Protein AF-A0A671WH26-F1 (afdb_monomer_lite)

pLDDT: mean 77.44, std 24.92, range [30.48, 98.81]

Foldseek 3Di:
DDDDDDDDDDDPDDDDDDDDDDDDDDDDDDDDDDDDDDDDDDDDDDDDDDDDDDDDDDPDDDDDDDDDDPPPVVVVVVVVVVVVVVVVVVVVVVVVVVVVVVVVVVVVVVVVVVVVVVVVVVVVVVVVVVVVVVVVVVVVVVVVVVVVVVVVVVVVVVVVVVVVVVVVVVVVVVVVLVCLLPDPDDLVRLVVQLVVDPDPVSVCSSVVSNVVVVVVVVVVVVVVVVVVVVVVVVVVVVVVVVVVVVVVVVVVCCVVPPPDDDDDDDDDDDDDD

InterPro domains:
  IPR026175 Mirror-image polydactyly gene 1 protein [PTHR22089] (53-244)
  IPR060564 Mirror-image polydactyly gene 1 protein, N-terminal domain [PF27918] (77-176)
  IPR060565 Mirror-image polydactyly gene 1 protein, C-terminal domain [PF27921] (181-246)

Organism: Sparus aurata (NCBI:txid8175)

Sequence (273 aa):
MASRPPGGAGEMEMALSPSRGPSPWAESCGDVSDGGRGSRGSPTATSHLVASDDSSHQVVTFGPITAAPRRHNLDRDKNISFLLKELDCLRDINKKLQDQLVQKEKALQRREVEEELREEQREARGLERPAAVLEEVLAAQKDRDQALMSRLLLANEERDEAVLLARQLHQASELEDFHLKDSHMDVDELLQCVCDADSVQEVERFGSVLVERLQLARQRRNDITAQEMKAVMEERDFSVAKVSLLSVCLSVYLSVCLPVCPYNQTGDALVVL

Structure (mmCIF, N/CA/C/O backbone):
data_AF-A0A671WH26-F1
#
_entry.id   AF-A0A671WH26-F1
#
loop_
_atom_site.group_PDB
_atom_site.id
_atom_site.type_symbol
_atom_site.label_atom_id
_atom_site.label_alt_id
_atom_site.label_comp_id
_atom_site.label_asym_id
_atom_site.label_entity_id
_atom_site.label_seq_id
_atom_site.pdbx_PDB_ins_code
_atom_site.Cartn_x
_atom_site.Cartn_y
_atom_site.Cartn_z
_atom_site.occupancy
_atom_site.B_iso_or_equiv
_atom_site.auth_seq_id
_atom_site.auth_comp_id
_atom_site.auth_asym_id
_atom_site.auth_atom_id
_atom_site.pdbx_PDB_model_num
ATOM 1 N N . MET A 1 1 ? 10.265 -18.093 48.143 1.00 40.91 1 MET A N 1
ATOM 2 C CA . MET A 1 1 ? 10.368 -19.323 47.334 1.00 40.91 1 MET A CA 1
ATOM 3 C C . MET A 1 1 ? 10.043 -18.953 45.903 1.00 40.91 1 MET A C 1
ATOM 5 O O . MET A 1 1 ? 8.948 -18.476 45.650 1.00 40.91 1 MET A O 1
ATOM 9 N N . ALA A 1 2 ? 11.044 -19.033 45.032 1.00 42.41 2 ALA A N 1
ATOM 10 C CA . ALA A 1 2 ? 10.950 -18.678 43.625 1.00 42.41 2 ALA A CA 1
ATOM 11 C C . ALA A 1 2 ? 10.641 -19.938 42.814 1.00 42.41 2 ALA A C 1
ATOM 13 O O . ALA A 1 2 ? 11.322 -20.947 42.989 1.00 42.41 2 ALA A O 1
ATOM 14 N N . SER A 1 3 ? 9.659 -19.856 41.921 1.00 46.69 3 SER A N 1
ATOM 15 C CA . SER A 1 3 ? 9.329 -20.938 40.996 1.00 46.69 3 SER A CA 1
ATOM 16 C C . SER A 1 3 ? 9.198 -20.360 39.593 1.00 46.69 3 SER A C 1
ATOM 18 O O . SER A 1 3 ? 8.235 -19.674 39.271 1.00 46.69 3 SER A O 1
ATOM 20 N N . ARG A 1 4 ? 10.213 -20.637 38.777 1.00 50.59 4 ARG A N 1
ATOM 21 C CA . ARG A 1 4 ? 10.251 -20.457 37.324 1.00 50.59 4 ARG A CA 1
ATOM 22 C C . ARG A 1 4 ? 10.093 -21.843 36.691 1.00 50.59 4 ARG A C 1
ATOM 24 O O . ARG A 1 4 ? 10.694 -22.784 37.208 1.00 50.59 4 ARG A O 1
ATOM 31 N N . PRO A 1 5 ? 9.368 -21.971 35.572 1.00 58.66 5 PRO A N 1
ATOM 32 C CA . PRO A 1 5 ? 9.699 -23.008 34.594 1.00 58.66 5 PRO A CA 1
ATOM 33 C C . PRO A 1 5 ? 9.692 -22.407 33.158 1.00 58.66 5 PRO A C 1
ATOM 35 O O . PRO A 1 5 ? 9.663 -21.181 33.025 1.00 58.66 5 PRO A O 1
ATOM 38 N N . PRO A 1 6 ? 9.947 -23.184 32.089 1.00 54.47 6 PRO A N 1
ATOM 39 C CA . PRO A 1 6 ? 11.207 -23.104 31.361 1.00 54.47 6 PRO A CA 1
ATOM 40 C C . PRO A 1 6 ? 11.035 -22.521 29.953 1.00 54.47 6 PRO A C 1
ATOM 42 O O . PRO A 1 6 ? 9.934 -22.417 29.419 1.00 54.47 6 PRO A O 1
ATOM 45 N N . GLY A 1 7 ? 12.165 -22.156 29.348 1.00 41.94 7 GLY A N 1
ATOM 46 C CA . GLY A 1 7 ? 12.227 -21.786 27.941 1.00 41.94 7 GLY A CA 1
ATOM 47 C C . GLY A 1 7 ? 11.885 -22.961 27.026 1.00 41.94 7 GLY A C 1
ATOM 48 O O . GLY A 1 7 ? 12.342 -24.081 27.243 1.00 41.94 7 GLY A O 1
ATOM 49 N N . GLY A 1 8 ? 11.115 -22.659 25.986 1.00 36.41 8 GLY A N 1
ATOM 50 C CA . GLY A 1 8 ? 10.982 -23.466 24.783 1.00 36.41 8 GLY A CA 1
ATOM 51 C C . GLY A 1 8 ? 11.303 -22.569 23.597 1.00 36.41 8 GLY A C 1
ATOM 52 O O . 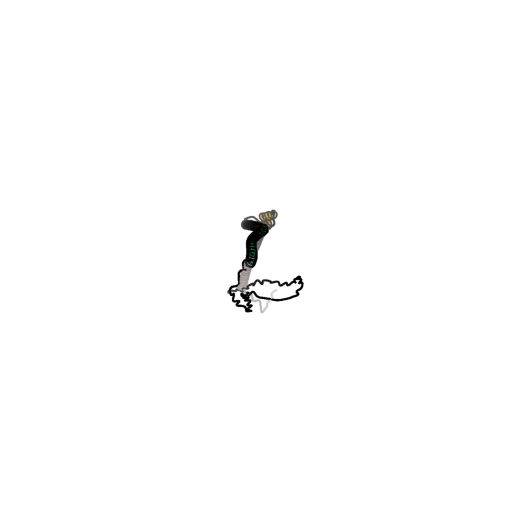GLY A 1 8 ? 10.556 -21.639 23.304 1.00 36.41 8 GLY A O 1
ATOM 53 N N . ALA A 1 9 ? 12.452 -22.809 22.969 1.00 43.59 9 ALA A N 1
ATOM 54 C CA . ALA A 1 9 ? 12.781 -22.250 21.670 1.00 43.59 9 ALA A CA 1
ATOM 55 C C . ALA A 1 9 ? 11.883 -22.936 20.634 1.00 43.59 9 ALA A C 1
ATOM 57 O O . ALA A 1 9 ? 12.013 -24.134 20.397 1.00 43.59 9 ALA A O 1
ATOM 58 N N . GLY A 1 10 ? 10.931 -22.191 20.075 1.00 39.78 10 GLY A N 1
ATOM 59 C CA . GLY A 1 10 ? 10.178 -22.621 18.904 1.00 39.78 10 GLY A CA 1
ATOM 60 C C . GLY A 1 10 ? 11.024 -22.377 17.663 1.00 39.78 10 GLY A C 1
ATOM 61 O O . GLY A 1 10 ? 11.059 -21.261 17.151 1.00 39.78 10 GLY A O 1
ATOM 62 N N . GLU A 1 11 ? 11.733 -23.409 17.217 1.00 38.22 11 GLU A N 1
ATOM 63 C CA . GLU A 1 11 ? 12.290 -23.482 15.871 1.00 38.22 11 GLU A CA 1
ATOM 64 C C . GLU A 1 11 ? 11.123 -23.462 14.872 1.00 38.22 11 GLU A C 1
ATOM 66 O O . GLU A 1 11 ? 10.233 -24.311 14.909 1.00 38.22 11 GLU A O 1
ATOM 71 N N . MET A 1 12 ? 11.088 -22.448 14.006 1.00 43.50 12 MET A N 1
ATOM 72 C CA . MET A 1 12 ? 10.125 -22.366 12.913 1.00 43.50 12 MET A CA 1
ATOM 73 C C . MET A 1 12 ? 10.621 -23.271 11.784 1.00 43.50 12 MET A C 1
ATOM 75 O O . MET A 1 12 ? 11.480 -22.892 10.989 1.00 43.50 12 MET A O 1
ATOM 79 N N . GLU A 1 13 ? 10.112 -24.499 11.774 1.00 37.88 13 GLU A N 1
ATOM 80 C CA . GLU A 1 13 ? 10.370 -25.512 10.756 1.00 37.88 13 GLU A CA 1
ATOM 81 C C . GLU A 1 13 ? 9.820 -25.027 9.401 1.00 37.88 13 GLU A C 1
ATOM 83 O O . GLU A 1 13 ? 8.613 -24.910 9.179 1.00 37.88 13 GLU A O 1
ATOM 88 N N . MET A 1 14 ? 10.729 -24.674 8.492 1.00 42.97 14 MET A N 1
ATOM 89 C CA . MET A 1 14 ? 10.419 -24.321 7.111 1.00 42.97 14 MET A CA 1
ATOM 90 C C . MET A 1 14 ? 10.010 -25.595 6.367 1.00 42.97 14 MET A C 1
ATOM 92 O O . MET A 1 14 ? 10.856 -26.406 5.993 1.00 42.97 14 MET A O 1
ATOM 96 N N . ALA A 1 15 ? 8.708 -25.770 6.147 1.00 35.31 15 ALA A N 1
ATOM 97 C CA . ALA A 1 15 ? 8.171 -26.854 5.336 1.00 35.31 15 ALA A CA 1
ATOM 98 C C . ALA A 1 15 ? 8.613 -26.699 3.867 1.00 35.31 15 ALA A C 1
ATOM 100 O O . ALA A 1 15 ? 7.965 -26.037 3.055 1.00 35.31 15 ALA A O 1
ATOM 101 N N . LEU A 1 16 ? 9.735 -27.329 3.518 1.00 43.16 16 LEU A N 1
ATOM 102 C CA . LEU A 1 16 ? 10.119 -27.615 2.142 1.00 43.16 16 LEU A CA 1
ATOM 103 C C . LEU A 1 16 ? 9.201 -28.722 1.617 1.00 43.16 16 LEU A C 1
ATOM 105 O O . LEU A 1 16 ? 9.339 -29.884 1.988 1.00 43.16 16 LEU A O 1
ATOM 109 N N . SER A 1 17 ? 8.258 -28.367 0.747 1.00 50.34 17 SER A N 1
ATOM 110 C CA . SER A 1 17 ? 7.510 -29.363 -0.023 1.00 50.34 17 SER A CA 1
ATOM 111 C C . SER A 1 17 ? 8.361 -29.857 -1.199 1.00 50.34 17 SER A C 1
ATOM 113 O O . SER A 1 17 ? 8.757 -29.042 -2.036 1.00 50.34 17 SER A O 1
ATOM 115 N N . PRO A 1 18 ? 8.611 -31.172 -1.330 1.00 50.38 18 PRO A N 1
ATOM 116 C CA . PRO A 1 18 ? 9.135 -31.763 -2.546 1.00 50.38 18 PRO A CA 1
ATOM 117 C C . PRO A 1 18 ? 7.950 -32.187 -3.418 1.00 50.38 18 PRO A C 1
ATOM 119 O O . PRO A 1 18 ? 7.172 -33.060 -3.040 1.00 50.38 18 PRO A O 1
ATOM 122 N N . SER A 1 19 ? 7.808 -31.619 -4.615 1.00 41.81 19 SER A N 1
ATOM 123 C CA . SER A 1 19 ? 6.988 -32.271 -5.637 1.00 41.81 19 SER A CA 1
ATOM 124 C C . SER A 1 19 ? 7.700 -32.246 -6.980 1.00 41.81 19 SER A C 1
ATOM 126 O O . SER A 1 19 ? 7.967 -31.214 -7.589 1.00 41.81 19 SER A O 1
ATOM 128 N N . ARG A 1 20 ? 8.095 -33.455 -7.359 1.00 42.81 20 ARG A N 1
ATOM 129 C CA . ARG A 1 20 ? 8.728 -33.854 -8.601 1.00 42.81 20 ARG A CA 1
ATOM 130 C C . ARG A 1 20 ? 7.590 -34.283 -9.525 1.00 42.81 20 ARG A C 1
ATOM 132 O O . ARG A 1 20 ? 6.859 -35.208 -9.183 1.00 42.81 20 ARG A O 1
ATOM 139 N N . GLY A 1 21 ? 7.448 -33.625 -10.670 1.00 38.56 21 GLY A N 1
ATOM 140 C CA . GLY A 1 21 ? 6.516 -33.988 -11.739 1.00 38.56 21 GLY A CA 1
ATOM 141 C C . GLY A 1 21 ? 7.146 -33.687 -13.105 1.00 38.56 21 GLY A C 1
ATOM 142 O O . GLY A 1 21 ? 7.954 -32.765 -13.185 1.00 38.56 21 GLY A O 1
ATOM 143 N N . PRO A 1 22 ? 6.885 -34.502 -14.140 1.00 43.84 22 PRO A N 1
ATOM 144 C CA . PRO A 1 22 ? 7.849 -34.792 -15.201 1.00 43.84 22 PRO A CA 1
ATOM 145 C C . PRO A 1 22 ? 7.826 -33.789 -16.360 1.00 43.84 22 PRO A C 1
ATOM 147 O O . PRO A 1 22 ? 6.764 -33.372 -16.815 1.00 43.84 22 PRO A O 1
ATOM 150 N N . SER A 1 23 ? 9.009 -33.488 -16.902 1.00 49.09 23 SER A N 1
ATOM 151 C CA . SER A 1 23 ? 9.164 -32.923 -18.246 1.00 49.09 23 SER A CA 1
ATOM 152 C C . SER A 1 23 ? 8.888 -33.985 -19.315 1.00 49.09 23 SER A C 1
ATOM 154 O O . SER A 1 23 ? 9.389 -35.106 -19.218 1.00 49.09 23 SER A O 1
ATOM 156 N N . PRO A 1 24 ? 8.147 -33.612 -20.362 1.00 48.94 24 PRO A N 1
ATOM 157 C CA . PRO A 1 24 ? 8.532 -33.922 -21.740 1.00 48.94 24 PRO A CA 1
ATOM 158 C C . PRO A 1 24 ? 8.445 -32.602 -22.540 1.00 48.94 24 PRO A C 1
ATOM 160 O O . PRO A 1 24 ? 7.584 -31.773 -22.277 1.00 48.94 24 PRO A O 1
ATOM 163 N N . TRP A 1 25 ? 9.353 -32.220 -23.426 1.00 36.00 25 TRP A N 1
ATOM 164 C CA . TRP A 1 25 ? 9.712 -32.878 -24.670 1.00 36.00 25 TRP A CA 1
ATOM 165 C C . TRP A 1 25 ? 11.056 -32.310 -25.141 1.00 36.00 25 TRP A C 1
ATOM 167 O O . TRP A 1 25 ? 11.221 -31.097 -25.250 1.00 36.00 25 TRP A O 1
ATOM 177 N N . ALA A 1 26 ? 11.993 -33.204 -25.438 1.00 38.91 26 ALA A N 1
ATOM 178 C CA . ALA A 1 26 ? 13.126 -32.947 -26.312 1.00 38.91 26 ALA A CA 1
ATOM 179 C C . ALA A 1 26 ? 13.136 -34.072 -27.358 1.00 38.91 26 ALA A C 1
ATOM 181 O O . ALA A 1 26 ? 13.497 -35.205 -27.051 1.00 38.91 26 ALA A O 1
ATOM 182 N N . GLU A 1 27 ? 12.700 -33.760 -28.574 1.00 34.03 27 GLU A N 1
ATOM 183 C CA . GLU A 1 27 ? 13.073 -34.472 -29.803 1.00 34.03 27 GLU A CA 1
ATOM 184 C C . GLU A 1 27 ? 14.247 -33.648 -30.363 1.00 34.03 27 GLU A C 1
ATOM 186 O O . GLU A 1 27 ? 14.089 -32.455 -30.597 1.00 34.03 27 GLU A O 1
ATOM 191 N N . SER A 1 28 ? 15.509 -34.075 -30.413 1.00 35.41 28 SER A N 1
ATOM 192 C CA . SER A 1 28 ? 16.133 -35.337 -30.828 1.00 35.41 28 SER A CA 1
ATOM 193 C C . SER A 1 28 ? 15.770 -35.762 -32.247 1.00 35.41 28 SER A C 1
ATOM 195 O O . SER A 1 28 ? 14.893 -36.594 -32.456 1.00 35.41 28 SER A O 1
ATOM 197 N N . CYS A 1 29 ? 16.532 -35.234 -33.206 1.00 43.28 29 CYS A N 1
ATOM 198 C CA . CYS A 1 29 ? 16.790 -35.888 -34.483 1.00 43.28 29 CYS A CA 1
ATOM 199 C C . CYS A 1 29 ? 18.306 -35.942 -34.722 1.00 43.28 29 CYS A C 1
ATOM 201 O O . CYS A 1 29 ? 18.917 -34.939 -35.072 1.00 43.28 29 CYS A O 1
ATOM 203 N N . GLY A 1 30 ? 18.867 -37.137 -34.511 1.00 35.22 30 GLY A N 1
ATOM 204 C CA . GLY A 1 30 ? 19.717 -37.832 -35.484 1.00 35.22 30 GLY A CA 1
ATOM 205 C C . GLY A 1 30 ? 21.097 -37.262 -35.806 1.00 35.22 30 GLY A C 1
ATOM 206 O O . GLY A 1 30 ? 21.242 -36.410 -36.673 1.00 35.22 30 GLY A O 1
ATOM 207 N N . ASP A 1 31 ? 22.100 -37.875 -35.188 1.00 38.75 31 ASP A N 1
ATOM 208 C CA . ASP A 1 31 ? 23.522 -37.844 -35.530 1.00 38.75 31 ASP A CA 1
ATOM 209 C C . ASP A 1 31 ? 23.829 -38.880 -36.637 1.00 38.75 31 ASP A C 1
ATOM 211 O O . ASP A 1 31 ? 23.351 -40.010 -36.530 1.00 38.75 31 ASP A O 1
ATOM 215 N N . VAL A 1 32 ? 24.640 -38.535 -37.650 1.00 35.28 32 VAL A N 1
ATOM 216 C CA . VAL A 1 32 ? 25.609 -39.460 -38.281 1.00 35.28 32 VAL A CA 1
ATOM 217 C C . VAL A 1 32 ? 26.842 -38.665 -38.726 1.00 35.28 32 VAL A C 1
ATOM 219 O O . VAL A 1 32 ? 26.761 -37.693 -39.474 1.00 35.28 32 VAL A O 1
ATOM 222 N N . SER A 1 33 ? 27.975 -39.148 -38.228 1.00 48.59 33 SER A N 1
ATOM 223 C CA . SER A 1 33 ? 29.357 -38.684 -38.319 1.00 48.59 33 SER A CA 1
ATOM 224 C C . SER A 1 33 ? 29.907 -38.462 -39.735 1.00 48.59 33 SER A C 1
ATOM 226 O O . SER A 1 33 ? 29.496 -39.148 -40.663 1.00 48.59 33 SER A O 1
ATOM 228 N N . ASP A 1 34 ? 30.947 -37.627 -39.865 1.00 38.31 34 ASP A N 1
ATOM 229 C CA . ASP A 1 34 ? 32.322 -38.132 -40.053 1.00 38.31 34 ASP A CA 1
ATOM 230 C C . ASP A 1 34 ? 33.387 -37.013 -39.955 1.00 38.31 34 ASP A C 1
ATOM 232 O O . ASP A 1 34 ? 33.183 -35.890 -40.409 1.00 38.31 34 ASP A O 1
ATOM 236 N N . GLY A 1 35 ? 34.553 -37.355 -39.400 1.00 34.19 35 GLY A N 1
ATOM 237 C CA . GLY A 1 35 ? 35.832 -36.817 -39.873 1.00 34.19 35 GLY A CA 1
ATOM 238 C C . GLY A 1 35 ? 36.345 -35.453 -39.384 1.00 34.19 35 GLY A C 1
ATOM 239 O O . GLY A 1 35 ? 36.436 -34.513 -40.158 1.00 34.19 35 GLY A O 1
ATOM 240 N N . GLY A 1 36 ? 36.877 -35.409 -38.158 1.00 33.28 36 GLY A N 1
ATOM 241 C CA . GLY A 1 36 ? 38.316 -35.169 -37.940 1.00 33.28 36 GLY A CA 1
ATOM 242 C C . GLY A 1 36 ? 38.967 -33.778 -38.144 1.00 33.28 36 GLY A C 1
ATOM 243 O O . GLY A 1 36 ? 38.879 -33.148 -39.187 1.00 33.28 36 GLY A O 1
ATOM 244 N N . ARG A 1 37 ? 39.849 -33.473 -37.171 1.00 39.44 37 ARG A N 1
ATOM 245 C CA . ARG A 1 37 ? 40.950 -32.476 -37.124 1.00 39.44 37 ARG A CA 1
ATOM 246 C C . ARG A 1 37 ? 40.542 -31.007 -36.939 1.00 39.44 37 ARG A C 1
ATOM 248 O O . ARG A 1 37 ? 39.732 -30.470 -37.664 1.00 39.44 37 ARG A O 1
ATOM 255 N N . GLY A 1 38 ? 41.109 -30.249 -36.005 1.00 34.47 38 GLY A N 1
ATOM 256 C CA . GLY A 1 38 ? 42.370 -30.416 -35.290 1.00 34.47 38 GLY A CA 1
ATOM 257 C C . GLY A 1 38 ? 43.321 -29.270 -35.629 1.00 34.47 38 GLY A C 1
ATOM 258 O O . GLY A 1 38 ? 43.855 -29.221 -36.726 1.00 34.47 38 GLY A O 1
ATOM 259 N N . SER A 1 39 ? 43.560 -28.429 -34.624 1.00 39.69 39 SER A N 1
ATOM 260 C CA . SER A 1 39 ? 44.759 -27.617 -34.402 1.00 39.69 39 SER A CA 1
ATOM 261 C C . SER A 1 39 ? 45.127 -26.527 -35.416 1.00 39.69 39 SER A C 1
ATOM 263 O O . SER A 1 39 ? 45.721 -26.763 -36.463 1.00 39.69 39 SER A O 1
ATOM 265 N N . ARG A 1 40 ? 44.947 -25.286 -34.945 1.00 48.38 40 ARG A N 1
ATOM 266 C CA . ARG A 1 40 ? 45.860 -24.162 -35.193 1.00 48.38 40 ARG A CA 1
ATOM 267 C C . ARG A 1 40 ? 47.321 -24.633 -35.146 1.00 48.38 40 ARG A C 1
ATOM 269 O O . ARG A 1 40 ? 47.721 -25.301 -34.193 1.00 48.38 40 ARG A O 1
ATOM 276 N N . GLY A 1 41 ? 48.100 -24.230 -36.144 1.00 35.88 41 GLY A N 1
ATOM 277 C CA . GLY A 1 41 ? 49.542 -24.450 -36.222 1.00 35.88 41 GLY A CA 1
ATOM 278 C C . GLY A 1 41 ? 50.065 -24.150 -37.628 1.00 35.88 41 GLY A C 1
ATOM 279 O O . GLY A 1 41 ? 49.769 -24.891 -38.551 1.00 35.88 41 GLY A O 1
ATOM 280 N N . SER A 1 42 ? 50.770 -23.023 -37.742 1.00 46.69 42 SER A N 1
ATOM 281 C CA . SER A 1 42 ? 51.633 -22.468 -38.805 1.00 46.69 42 SER A CA 1
ATOM 282 C C . SER A 1 42 ? 51.880 -23.248 -40.113 1.00 46.69 42 SER A C 1
ATOM 284 O O . SER A 1 42 ? 52.171 -24.440 -40.062 1.00 46.69 42 SER A O 1
ATOM 286 N N . PRO A 1 43 ? 52.064 -22.544 -41.252 1.00 43.25 43 PRO A N 1
ATOM 287 C CA . PRO A 1 43 ? 52.953 -23.003 -42.305 1.00 43.25 43 PRO A CA 1
ATOM 288 C C . PRO A 1 43 ? 54.265 -22.212 -42.312 1.00 43.25 43 PRO A C 1
ATOM 290 O O . PRO A 1 43 ? 54.328 -20.999 -42.509 1.00 43.25 43 PRO A O 1
ATOM 293 N N . THR A 1 44 ? 55.320 -22.979 -42.091 1.00 36.31 44 THR A N 1
ATOM 294 C CA . THR A 1 44 ? 56.726 -22.707 -42.349 1.00 36.31 44 THR A CA 1
ATOM 295 C C . THR A 1 44 ? 56.944 -22.395 -43.832 1.00 36.31 44 THR A C 1
ATOM 297 O O . THR A 1 44 ? 56.423 -23.093 -44.703 1.00 36.31 44 THR A O 1
ATOM 300 N N . ALA A 1 45 ? 57.755 -21.374 -44.114 1.00 43.25 45 ALA A N 1
ATOM 301 C CA . ALA A 1 45 ? 58.261 -21.067 -45.446 1.00 43.25 45 ALA A CA 1
ATOM 302 C C . ALA A 1 45 ? 58.902 -22.314 -46.076 1.00 43.25 45 ALA A C 1
ATOM 304 O O . ALA A 1 45 ? 59.877 -22.857 -45.555 1.00 43.25 45 ALA A O 1
ATOM 305 N N . THR A 1 46 ? 58.336 -22.779 -47.187 1.00 34.88 46 THR A N 1
ATOM 306 C CA . THR A 1 46 ? 58.876 -23.889 -47.972 1.00 34.88 46 THR A CA 1
ATOM 307 C C . THR A 1 46 ? 59.569 -23.306 -49.195 1.00 34.88 46 THR A C 1
ATOM 309 O O . THR A 1 46 ? 58.934 -22.859 -50.147 1.00 34.88 46 THR A O 1
ATOM 312 N N . SER A 1 47 ? 60.898 -23.273 -49.130 1.00 42.22 47 SER A N 1
ATOM 313 C CA . SER A 1 47 ? 61.779 -23.049 -50.269 1.00 42.22 47 SER A CA 1
ATOM 314 C C . SER A 1 47 ? 61.513 -24.097 -51.347 1.00 42.22 47 SER A C 1
ATOM 316 O O . SER A 1 47 ? 61.792 -25.275 -51.139 1.00 42.22 47 SER A O 1
ATOM 318 N N . HIS A 1 48 ? 61.048 -23.666 -52.516 1.00 30.48 48 HIS A N 1
ATOM 319 C CA . HIS A 1 48 ? 61.202 -24.430 -53.749 1.00 30.48 48 HIS A CA 1
ATOM 320 C C . HIS A 1 48 ? 62.384 -23.852 -54.528 1.00 30.48 48 HIS A C 1
ATOM 322 O O . HIS A 1 48 ? 62.252 -22.943 -55.343 1.00 30.48 48 HIS A O 1
ATOM 328 N N . LEU A 1 49 ? 63.564 -24.394 -54.229 1.00 39.62 49 LEU A N 1
ATOM 329 C CA . LEU A 1 49 ? 64.667 -24.453 -55.176 1.00 39.62 49 LEU A CA 1
ATOM 330 C C . LEU A 1 49 ? 64.286 -25.497 -56.229 1.00 39.62 49 LEU A C 1
ATOM 332 O O . LEU A 1 49 ? 64.127 -26.671 -55.901 1.00 39.62 49 LEU A O 1
ATOM 336 N N . VAL A 1 50 ? 64.144 -25.076 -57.482 1.00 36.53 50 VAL A N 1
ATOM 337 C CA . VAL A 1 50 ? 64.248 -25.985 -58.625 1.00 36.53 50 VAL A CA 1
ATOM 338 C C . VAL A 1 50 ? 65.599 -25.710 -59.260 1.00 36.53 50 VAL A C 1
ATOM 340 O O . VAL A 1 50 ? 65.786 -24.728 -59.974 1.00 36.53 50 VAL A O 1
ATOM 343 N N . ALA A 1 51 ? 66.550 -26.574 -58.920 1.00 35.44 51 ALA A N 1
ATOM 344 C CA . ALA A 1 51 ? 67.740 -26.801 -59.711 1.00 35.44 51 ALA A CA 1
ATOM 345 C C . ALA A 1 51 ? 67.352 -27.661 -60.920 1.00 35.44 51 ALA A C 1
ATOM 347 O O . ALA A 1 51 ? 66.662 -28.674 -60.794 1.00 35.44 51 ALA A O 1
ATOM 348 N N . SER A 1 52 ? 67.806 -27.257 -62.096 1.00 35.88 52 SER A N 1
ATOM 349 C CA . SER A 1 52 ? 68.044 -28.152 -63.222 1.00 35.88 52 SER A CA 1
ATOM 350 C C . SER A 1 52 ? 69.287 -27.621 -63.916 1.00 35.88 52 SER A C 1
ATOM 352 O O . SER A 1 52 ? 69.223 -26.724 -64.753 1.00 35.88 52 SER A O 1
ATOM 354 N N . ASP A 1 53 ? 70.423 -28.137 -63.457 1.00 35.72 53 ASP A N 1
ATOM 355 C CA . ASP A 1 53 ? 71.607 -28.295 -64.286 1.00 35.72 53 ASP A CA 1
ATOM 356 C C . ASP A 1 53 ? 71.238 -29.198 -65.470 1.00 35.72 53 ASP A C 1
ATOM 358 O O . ASP A 1 53 ? 70.526 -30.188 -65.293 1.00 35.72 53 ASP A O 1
ATOM 362 N N . ASP A 1 54 ? 71.703 -28.868 -66.671 1.00 31.47 54 ASP A N 1
ATOM 363 C CA . ASP A 1 54 ? 72.767 -29.636 -67.330 1.00 31.47 54 ASP A CA 1
ATOM 364 C C . ASP A 1 54 ? 72.909 -29.235 -68.815 1.00 31.47 54 ASP A C 1
ATOM 366 O O . ASP A 1 54 ? 71.959 -28.838 -69.489 1.00 31.47 54 ASP A O 1
ATOM 370 N N . SER A 1 55 ? 74.126 -29.453 -69.314 1.00 37.59 55 SER A N 1
ATOM 371 C CA . SER A 1 55 ? 74.518 -29.661 -70.710 1.00 37.59 55 SER A CA 1
ATOM 372 C C . SER A 1 55 ? 75.050 -28.477 -71.532 1.00 37.59 55 SER A C 1
ATOM 374 O O . SER A 1 55 ? 74.388 -27.879 -72.373 1.00 37.59 55 SER A O 1
ATOM 376 N N . SER A 1 56 ? 76.328 -28.182 -71.269 1.00 37.50 56 SER A N 1
ATOM 377 C CA . SER A 1 56 ? 77.486 -28.512 -72.125 1.00 37.50 56 SER A CA 1
ATOM 378 C C . SER A 1 56 ? 77.468 -28.242 -73.645 1.00 37.50 56 SER A C 1
ATOM 380 O O . SER A 1 56 ? 76.622 -28.721 -74.390 1.00 37.50 56 SER A O 1
ATOM 382 N N . HIS A 1 57 ? 78.601 -27.662 -74.085 1.00 34.00 57 HIS A N 1
ATOM 383 C CA . HIS A 1 57 ? 79.119 -27.469 -75.454 1.00 34.00 57 HIS A CA 1
ATOM 384 C C . HIS A 1 57 ? 78.461 -26.311 -76.236 1.00 34.00 57 HIS A C 1
ATOM 386 O O . HIS A 1 57 ? 77.260 -26.256 -76.414 1.00 34.00 57 HIS A O 1
ATOM 392 N N . GLN A 1 58 ? 79.186 -25.323 -76.765 1.00 36.44 58 GLN A N 1
ATOM 393 C CA . GLN A 1 58 ? 80.389 -25.456 -77.578 1.00 36.44 58 GLN A CA 1
ATOM 394 C C . GLN A 1 58 ? 81.119 -24.098 -77.632 1.00 36.44 58 GLN A C 1
ATOM 396 O O . GLN A 1 58 ? 80.540 -23.079 -78.006 1.00 36.44 58 GLN A O 1
ATOM 401 N N . VAL A 1 59 ? 82.406 -24.083 -77.275 1.00 42.78 59 VAL A N 1
ATOM 402 C CA . VAL A 1 59 ? 83.324 -23.000 -77.645 1.00 42.78 59 VAL A CA 1
ATOM 403 C C . VAL A 1 59 ? 83.454 -23.037 -79.166 1.00 42.78 59 VAL A C 1
ATOM 405 O O . VAL A 1 59 ? 84.037 -23.973 -79.706 1.00 42.78 59 VAL A O 1
ATOM 408 N N . VAL A 1 60 ? 82.894 -22.041 -79.856 1.00 36.84 60 VAL A N 1
ATOM 409 C CA . VAL A 1 60 ? 83.127 -21.836 -81.289 1.00 36.84 60 VAL A CA 1
ATOM 410 C C . VAL A 1 60 ? 84.049 -20.641 -81.456 1.00 36.84 60 VAL A C 1
ATOM 412 O O . VAL A 1 60 ? 83.678 -19.482 -81.280 1.00 36.84 60 VAL A O 1
ATOM 415 N N . THR A 1 61 ? 85.291 -20.966 -81.782 1.00 43.62 61 THR A N 1
ATOM 416 C CA . THR A 1 61 ? 86.295 -20.069 -82.335 1.00 43.62 61 THR A CA 1
ATOM 417 C C . THR A 1 61 ? 85.776 -19.500 -83.659 1.00 43.62 61 THR A C 1
ATOM 419 O O . THR A 1 61 ? 85.528 -20.259 -84.592 1.00 43.62 61 THR A O 1
ATOM 422 N N . PHE A 1 62 ? 85.643 -18.177 -83.780 1.00 36.12 62 PHE A N 1
ATOM 423 C CA . PHE A 1 62 ? 85.396 -17.530 -85.071 1.00 36.12 62 PHE A CA 1
ATOM 424 C C . PHE A 1 62 ? 86.664 -16.816 -85.541 1.00 36.12 62 PHE A C 1
ATOM 426 O O . PHE A 1 62 ? 86.978 -15.707 -85.111 1.00 36.12 62 PHE A O 1
ATOM 433 N N . GLY A 1 63 ? 87.402 -17.487 -86.429 1.00 39.25 63 GLY A N 1
ATOM 434 C CA . GLY A 1 63 ? 88.340 -16.838 -87.345 1.00 39.25 63 GLY A CA 1
ATOM 435 C C . GLY A 1 63 ? 87.596 -15.983 -88.387 1.00 39.25 63 GLY A C 1
ATOM 436 O O . GLY A 1 63 ? 86.378 -16.109 -88.535 1.00 39.25 63 GLY A O 1
ATOM 437 N N . PRO A 1 64 ? 88.299 -15.088 -89.102 1.00 48.41 64 PRO A N 1
ATOM 438 C CA . PRO A 1 64 ? 87.682 -14.026 -89.888 1.00 48.41 64 PRO A CA 1
ATOM 439 C C . PRO A 1 64 ? 87.032 -14.587 -91.158 1.00 48.41 64 PRO A C 1
ATOM 441 O O . PRO A 1 64 ? 87.718 -14.996 -92.092 1.00 48.41 64 PRO A O 1
ATOM 444 N N . ILE A 1 65 ? 85.698 -14.581 -91.207 1.00 44.31 65 ILE A N 1
ATOM 445 C CA . ILE A 1 65 ? 84.937 -14.965 -92.400 1.00 44.31 65 ILE A CA 1
ATOM 446 C C . ILE A 1 65 ? 84.514 -13.698 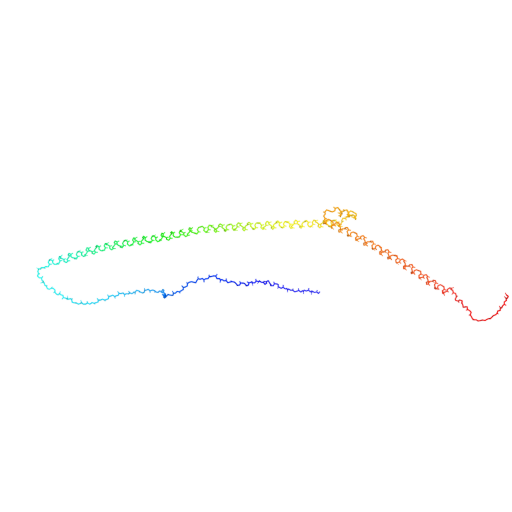-93.145 1.00 44.31 65 ILE A C 1
ATOM 448 O O . ILE A 1 65 ? 83.677 -12.915 -92.700 1.00 44.31 65 ILE A O 1
ATOM 452 N N . THR A 1 66 ? 85.194 -13.514 -94.273 1.00 46.06 66 THR A N 1
ATOM 453 C CA . THR A 1 66 ? 84.743 -12.946 -95.550 1.00 46.06 66 THR A CA 1
ATOM 454 C C . THR A 1 66 ? 83.384 -12.238 -95.567 1.00 46.06 66 THR A C 1
ATOM 456 O O . THR A 1 66 ? 82.342 -12.804 -95.247 1.00 46.06 66 THR A O 1
ATOM 459 N N . ALA A 1 67 ? 83.415 -10.999 -96.053 1.00 46.69 67 ALA A N 1
ATOM 460 C CA . ALA A 1 67 ? 82.308 -10.073 -96.241 1.00 46.69 67 ALA A CA 1
ATOM 461 C C . ALA A 1 67 ? 81.002 -10.684 -96.798 1.00 46.69 67 ALA A C 1
ATOM 463 O O . ALA A 1 67 ? 80.760 -10.666 -98.000 1.00 46.69 67 ALA A O 1
ATOM 464 N N . ALA A 1 68 ? 80.105 -11.092 -95.896 1.00 54.44 68 ALA A N 1
ATOM 465 C CA . ALA A 1 68 ? 78.654 -10.950 -96.052 1.00 54.44 68 ALA A CA 1
ATOM 466 C C . ALA A 1 68 ? 77.904 -10.978 -94.690 1.00 54.44 68 ALA A C 1
ATOM 468 O O . ALA A 1 68 ? 77.239 -11.965 -94.397 1.00 54.44 68 ALA A O 1
ATOM 469 N N . PRO A 1 69 ? 77.931 -9.918 -93.843 1.00 47.03 69 PRO A N 1
ATOM 470 C CA . PRO A 1 69 ? 77.246 -9.958 -92.542 1.00 47.03 69 PRO A CA 1
ATOM 471 C C . PRO A 1 69 ? 76.100 -8.943 -92.369 1.00 47.03 69 PRO A C 1
ATOM 473 O O . PRO A 1 69 ? 75.604 -8.757 -91.261 1.00 47.03 69 PRO A O 1
ATOM 476 N N . ARG A 1 70 ? 75.645 -8.255 -93.426 1.00 53.47 70 ARG A N 1
ATOM 477 C CA . ARG A 1 70 ? 74.654 -7.171 -93.261 1.00 53.47 70 ARG A CA 1
ATOM 478 C C . ARG A 1 70 ? 73.192 -7.629 -93.271 1.00 53.47 70 ARG A C 1
ATOM 480 O O . ARG A 1 70 ? 72.386 -7.011 -92.598 1.00 53.47 70 ARG A O 1
ATOM 487 N N . ARG A 1 71 ? 72.812 -8.698 -93.982 1.00 54.34 71 ARG A N 1
ATOM 488 C CA . ARG A 1 71 ? 71.381 -9.053 -94.137 1.00 54.34 71 ARG A CA 1
ATOM 489 C C . ARG A 1 71 ? 70.784 -9.884 -92.993 1.00 54.34 71 ARG A C 1
ATOM 491 O O . ARG A 1 71 ? 69.633 -9.655 -92.651 1.00 54.34 71 ARG A O 1
ATOM 498 N N . HIS A 1 72 ? 71.547 -10.789 -92.379 1.00 56.25 72 HIS A N 1
ATOM 499 C CA . HIS A 1 72 ? 71.035 -11.687 -91.330 1.00 56.25 72 HIS A CA 1
ATOM 500 C C . HIS A 1 72 ? 70.954 -11.024 -89.939 1.00 56.25 72 HIS A C 1
ATOM 502 O O . HIS A 1 72 ? 70.081 -11.359 -89.141 1.00 56.25 72 HIS A O 1
ATOM 508 N N . ASN A 1 73 ? 71.831 -10.051 -89.659 1.00 61.88 73 ASN A N 1
ATOM 509 C CA . ASN A 1 73 ? 71.791 -9.258 -88.424 1.00 61.88 73 ASN A CA 1
ATOM 510 C C . ASN A 1 73 ? 70.586 -8.307 -88.400 1.00 61.88 73 ASN A C 1
ATOM 512 O O . ASN A 1 73 ? 69.860 -8.271 -87.418 1.00 61.88 73 ASN A O 1
ATOM 516 N N . LEU A 1 74 ? 70.286 -7.650 -89.527 1.00 68.50 74 LEU A N 1
ATOM 517 C CA . LEU A 1 74 ? 69.119 -6.770 -89.653 1.00 68.50 74 LEU A CA 1
ATOM 518 C C . LEU A 1 74 ? 67.774 -7.483 -89.418 1.00 68.50 74 LEU A C 1
ATOM 520 O O . LEU A 1 74 ? 66.824 -6.839 -88.987 1.00 68.50 74 LEU A O 1
ATOM 524 N N . ASP A 1 75 ? 67.663 -8.777 -89.727 1.00 78.44 75 ASP A N 1
ATOM 525 C CA . ASP A 1 75 ? 66.445 -9.565 -89.484 1.00 78.44 75 ASP A CA 1
ATOM 526 C C . ASP A 1 75 ? 66.302 -9.961 -88.005 1.00 78.44 75 ASP A C 1
ATOM 528 O O . ASP A 1 75 ? 65.239 -9.821 -87.399 1.00 78.44 75 ASP A O 1
ATOM 532 N N . ARG A 1 76 ? 67.422 -10.335 -87.375 1.00 83.56 76 ARG A N 1
ATOM 533 C CA . ARG A 1 76 ? 67.495 -10.592 -85.933 1.00 83.56 76 ARG A CA 1
ATOM 534 C C . ARG A 1 76 ? 67.168 -9.338 -85.118 1.00 83.56 76 ARG A C 1
ATOM 536 O O . ARG A 1 76 ? 66.383 -9.421 -84.180 1.00 83.56 76 ARG A O 1
ATOM 543 N N . ASP A 1 77 ? 67.695 -8.182 -85.509 1.00 85.44 77 ASP A N 1
ATOM 544 C CA . ASP A 1 77 ? 67.462 -6.900 -84.832 1.00 85.44 77 ASP A CA 1
ATOM 545 C C . ASP A 1 77 ? 66.003 -6.429 -84.952 1.00 85.44 77 ASP A C 1
ATOM 547 O O . ASP A 1 77 ? 65.448 -5.842 -84.018 1.00 85.44 77 ASP A O 1
ATOM 551 N N . LYS A 1 78 ? 65.339 -6.734 -86.076 1.00 86.50 78 LYS A N 1
ATOM 552 C CA . LYS A 1 78 ? 63.895 -6.508 -86.239 1.00 86.50 78 LYS A CA 1
ATOM 553 C C . LYS A 1 78 ? 63.085 -7.389 -85.297 1.00 86.50 78 LYS A C 1
ATOM 555 O O . LYS A 1 78 ? 62.216 -6.865 -84.607 1.00 86.50 78 LYS A O 1
ATOM 560 N N . ASN A 1 79 ? 63.395 -8.684 -85.218 1.00 90.88 79 ASN A N 1
ATOM 561 C CA . ASN A 1 79 ? 62.723 -9.601 -84.292 1.00 90.88 79 ASN A CA 1
ATOM 562 C C . ASN A 1 79 ? 62.929 -9.178 -82.833 1.00 90.88 79 ASN A C 1
ATOM 564 O O . ASN A 1 79 ? 61.970 -9.138 -82.068 1.00 90.88 79 ASN A O 1
ATOM 568 N N . ILE A 1 80 ? 64.147 -8.769 -82.466 1.00 92.12 80 ILE A N 1
ATOM 569 C CA . ILE A 1 80 ? 64.443 -8.211 -81.139 1.00 92.12 80 ILE A CA 1
ATOM 570 C C . ILE A 1 80 ? 63.588 -6.961 -80.877 1.00 92.12 80 ILE A C 1
ATOM 572 O O . ILE A 1 80 ? 62.991 -6.833 -79.813 1.00 92.12 80 ILE A O 1
ATOM 576 N N . SER A 1 81 ? 63.464 -6.063 -81.857 1.00 92.69 81 SER A N 1
ATOM 577 C CA . SER A 1 81 ? 62.653 -4.845 -81.723 1.00 92.69 81 SER A CA 1
ATOM 578 C C . SER A 1 81 ? 61.154 -5.131 -81.580 1.00 92.69 81 SER A C 1
ATOM 580 O O . SER A 1 81 ? 60.472 -4.434 -80.830 1.00 92.69 81 SER A O 1
ATOM 582 N N . PHE A 1 82 ? 60.622 -6.131 -82.289 1.00 94.88 82 PHE A N 1
ATOM 583 C CA . PHE A 1 82 ? 59.226 -6.554 -82.141 1.00 94.88 82 PHE A CA 1
ATOM 584 C C . PHE A 1 82 ? 58.959 -7.138 -80.752 1.00 94.88 82 PHE A C 1
ATOM 586 O O . PHE A 1 82 ? 58.000 -6.724 -80.108 1.00 94.88 82 PHE A O 1
ATOM 593 N N . LEU A 1 83 ? 59.843 -8.010 -80.259 1.00 95.62 83 LEU A N 1
ATOM 594 C CA . LEU A 1 83 ? 59.730 -8.602 -78.923 1.00 95.62 83 LEU A CA 1
ATOM 595 C C . LEU A 1 83 ? 59.806 -7.550 -77.810 1.00 95.62 83 LEU A C 1
ATOM 597 O O . LEU A 1 83 ? 59.051 -7.627 -76.848 1.00 95.62 83 LEU A O 1
ATOM 601 N N . LEU A 1 84 ? 60.676 -6.542 -77.939 1.00 95.81 84 LEU A N 1
ATOM 602 C CA . LEU A 1 84 ? 60.743 -5.437 -76.976 1.00 95.81 84 LEU A CA 1
ATOM 603 C C . LEU A 1 84 ? 59.444 -4.624 -76.949 1.00 95.81 84 LEU A C 1
ATOM 605 O O . LEU A 1 84 ? 58.936 -4.343 -75.869 1.00 95.81 84 LEU A O 1
ATOM 609 N N . LYS A 1 85 ? 58.868 -4.309 -78.117 1.00 96.25 85 LYS A N 1
ATOM 610 C CA . LYS A 1 85 ? 57.574 -3.610 -78.202 1.00 96.25 85 LYS A CA 1
ATOM 611 C C . LYS A 1 85 ? 56.444 -4.420 -77.582 1.00 96.25 85 LYS A C 1
ATOM 613 O O . LYS A 1 85 ? 55.630 -3.862 -76.859 1.00 96.25 85 LYS A O 1
ATOM 618 N N . GLU A 1 86 ? 56.388 -5.718 -77.862 1.00 96.00 86 GLU A N 1
ATOM 619 C CA . GLU A 1 86 ? 55.387 -6.606 -77.274 1.00 96.00 86 GLU A CA 1
ATOM 620 C C . GLU A 1 86 ? 55.543 -6.682 -75.750 1.00 96.00 86 GLU A C 1
ATOM 622 O O . GLU A 1 86 ? 54.563 -6.580 -75.015 1.00 96.00 86 GLU A O 1
ATOM 627 N N . LEU A 1 87 ? 56.781 -6.759 -75.265 1.00 97.31 87 LEU A N 1
ATOM 628 C CA . LEU A 1 87 ? 57.092 -6.754 -73.843 1.00 97.31 87 LEU A CA 1
ATOM 629 C C . LEU A 1 87 ? 56.723 -5.421 -73.171 1.00 97.31 87 LEU A C 1
ATOM 631 O O . LEU A 1 87 ? 56.196 -5.429 -72.058 1.00 97.31 87 LEU A O 1
ATOM 635 N N . ASP A 1 88 ? 56.926 -4.289 -73.845 1.00 97.25 88 ASP A N 1
ATOM 636 C CA . ASP A 1 88 ? 56.474 -2.978 -73.372 1.00 97.25 88 ASP A CA 1
ATOM 637 C C . ASP A 1 88 ? 54.938 -2.884 -73.351 1.00 97.25 88 ASP A C 1
ATOM 639 O O . ASP A 1 88 ? 54.368 -2.466 -72.343 1.00 97.25 88 ASP A O 1
ATOM 643 N N . CYS A 1 89 ? 54.244 -3.388 -74.379 1.00 97.50 89 CYS A N 1
ATOM 644 C CA . CYS A 1 89 ? 52.781 -3.491 -74.368 1.00 97.50 89 CYS A CA 1
ATOM 645 C C . CYS A 1 89 ? 52.269 -4.352 -73.201 1.00 97.50 89 CYS A C 1
ATOM 647 O O . CYS A 1 89 ? 51.290 -3.992 -72.546 1.00 97.50 89 CYS A O 1
ATOM 649 N N . LEU A 1 90 ? 52.930 -5.475 -72.905 1.00 97.69 90 LEU A N 1
ATOM 650 C CA . LEU A 1 90 ? 52.577 -6.334 -71.772 1.00 97.69 90 LEU A CA 1
ATOM 651 C C . LEU A 1 90 ? 52.815 -5.643 -70.424 1.00 97.69 90 LEU A C 1
ATOM 653 O O . LEU A 1 90 ? 51.992 -5.789 -69.518 1.00 97.69 90 LEU A O 1
ATOM 657 N N . ARG A 1 91 ? 53.893 -4.861 -70.284 1.00 98.00 91 ARG A N 1
ATOM 658 C CA . ARG A 1 91 ? 54.156 -4.049 -69.083 1.00 98.00 91 ARG A CA 1
ATOM 659 C C . ARG A 1 91 ? 53.066 -3.004 -68.864 1.00 98.00 91 ARG A C 1
ATOM 661 O O . ARG A 1 91 ? 52.579 -2.878 -67.740 1.00 98.00 91 ARG A O 1
ATOM 668 N N . ASP A 1 92 ? 52.645 -2.310 -69.918 1.00 98.06 92 ASP A N 1
ATOM 669 C CA . ASP A 1 92 ? 51.581 -1.304 -69.839 1.00 98.06 92 ASP A CA 1
ATOM 670 C C . ASP A 1 92 ? 50.238 -1.928 -69.442 1.00 98.06 92 ASP A C 1
ATOM 672 O O . ASP A 1 92 ? 49.531 -1.407 -68.573 1.00 98.06 92 ASP A O 1
ATOM 676 N N . ILE A 1 93 ? 49.900 -3.083 -70.026 1.00 97.75 93 ILE A N 1
ATOM 677 C CA . ILE A 1 93 ? 48.698 -3.841 -69.662 1.00 97.75 93 ILE A CA 1
ATOM 678 C C . ILE A 1 93 ? 48.777 -4.300 -68.203 1.00 97.75 93 ILE A C 1
ATOM 680 O O . ILE A 1 93 ? 47.810 -4.131 -67.463 1.00 97.75 93 ILE A O 1
ATOM 684 N N . ASN A 1 94 ? 49.913 -4.845 -67.762 1.00 97.94 94 ASN A N 1
ATOM 685 C CA . ASN A 1 94 ? 50.086 -5.310 -66.388 1.00 97.94 94 ASN A CA 1
ATOM 686 C C . ASN A 1 94 ? 49.948 -4.163 -65.378 1.00 97.94 94 ASN A C 1
ATOM 688 O O . ASN A 1 94 ? 49.210 -4.299 -64.406 1.00 97.94 94 ASN A O 1
ATOM 692 N N . LYS A 1 95 ? 50.562 -3.008 -65.659 1.00 98.31 95 LYS A N 1
ATOM 693 C CA . LYS A 1 95 ? 50.407 -1.791 -64.856 1.00 98.31 95 LYS A CA 1
ATOM 694 C C . LYS A 1 95 ? 48.943 -1.354 -64.779 1.00 98.31 95 LYS A C 1
ATOM 696 O O . LYS A 1 95 ? 48.429 -1.116 -63.691 1.00 98.31 95 LYS A O 1
ATOM 701 N N . LYS A 1 96 ? 48.236 -1.336 -65.914 1.00 98.44 96 LYS A N 1
ATOM 702 C CA . LYS A 1 96 ? 46.805 -1.005 -65.955 1.00 98.44 96 LYS A CA 1
ATOM 703 C C . LYS A 1 96 ? 45.959 -1.982 -65.132 1.00 98.44 96 LYS A C 1
ATOM 705 O O . LYS A 1 96 ? 45.023 -1.555 -64.462 1.00 98.44 96 LYS A O 1
ATOM 710 N N . LEU A 1 97 ? 46.274 -3.277 -65.169 1.00 98.44 97 LEU A N 1
ATOM 711 C CA . LEU A 1 97 ? 45.588 -4.292 -64.366 1.00 98.44 97 LEU A CA 1
ATOM 712 C C . LEU A 1 97 ? 45.875 -4.129 -62.867 1.00 98.44 97 LEU A C 1
ATOM 714 O O . LEU A 1 97 ? 44.952 -4.254 -62.067 1.00 98.44 97 LEU A O 1
ATOM 718 N N . GLN A 1 98 ? 47.112 -3.805 -62.484 1.00 98.38 98 GLN A N 1
ATOM 719 C CA . GLN A 1 98 ? 47.468 -3.502 -61.093 1.00 98.38 98 GLN A CA 1
ATOM 720 C C . GLN A 1 98 ? 46.711 -2.272 -60.575 1.00 98.38 98 GLN A C 1
ATOM 722 O O . GLN A 1 98 ? 46.119 -2.330 -59.498 1.00 98.38 98 GLN A O 1
ATOM 727 N N . ASP A 1 99 ? 46.645 -1.196 -61.363 1.00 98.25 99 ASP A N 1
ATOM 728 C CA . ASP A 1 99 ? 45.890 0.011 -61.006 1.00 98.25 99 ASP A CA 1
ATOM 729 C C . ASP A 1 99 ? 44.392 -0.296 -60.830 1.00 98.25 99 ASP A C 1
ATOM 731 O O . ASP A 1 99 ? 43.759 0.150 -59.867 1.00 98.25 99 ASP A O 1
ATOM 735 N N . GLN A 1 100 ? 43.820 -1.108 -61.728 1.00 98.38 100 GLN A N 1
ATOM 736 C CA . GLN A 1 100 ? 42.431 -1.562 -61.627 1.00 98.38 100 GLN A CA 1
ATOM 737 C C . GLN A 1 100 ? 42.190 -2.422 -60.384 1.00 98.38 100 GLN A C 1
ATOM 739 O O . GLN A 1 100 ? 41.160 -2.256 -59.729 1.00 98.38 100 GLN A O 1
ATOM 744 N N . LEU A 1 101 ? 43.121 -3.314 -60.041 1.00 98.44 101 LEU A N 1
ATOM 745 C CA . LEU A 1 101 ? 43.029 -4.161 -58.855 1.00 98.44 101 LEU A CA 1
ATOM 746 C C . LEU A 1 101 ? 43.016 -3.311 -57.583 1.00 98.44 101 LEU A C 1
ATOM 748 O O . LEU A 1 101 ? 42.088 -3.433 -56.787 1.00 98.44 101 LEU A O 1
ATOM 752 N N . VAL A 1 102 ? 43.957 -2.373 -57.447 1.00 98.31 102 VAL A N 1
ATOM 753 C CA . VAL A 1 102 ? 44.014 -1.450 -56.301 1.00 98.31 102 VAL A CA 1
ATOM 754 C C . VAL A 1 102 ? 42.747 -0.593 -56.219 1.00 98.31 102 VAL A C 1
ATOM 756 O O . VAL A 1 102 ? 42.219 -0.342 -55.134 1.00 98.31 102 VAL A O 1
ATOM 759 N N . GLN A 1 103 ? 42.215 -0.138 -57.356 1.00 98.50 103 GLN A N 1
ATOM 760 C CA . GLN A 1 103 ? 40.970 0.631 -57.378 1.00 98.50 103 GLN A CA 1
ATOM 761 C C . GLN A 1 103 ? 39.766 -0.204 -56.918 1.00 98.50 103 GLN A C 1
ATOM 763 O O . GLN A 1 103 ? 38.915 0.303 -56.181 1.00 98.50 103 GLN A O 1
ATOM 768 N N . LYS A 1 104 ? 39.679 -1.467 -57.351 1.00 98.31 104 LYS A N 1
ATOM 769 C CA . LYS A 1 104 ? 38.609 -2.394 -56.963 1.00 98.31 104 LYS A CA 1
ATOM 770 C C . LYS A 1 104 ? 38.710 -2.787 -55.494 1.00 98.31 104 LYS A C 1
ATOM 772 O O . LYS A 1 104 ? 37.686 -2.769 -54.824 1.00 98.31 104 LYS A O 1
ATOM 777 N N . GLU A 1 105 ? 39.908 -3.034 -54.979 1.00 98.25 105 GLU A N 1
ATOM 778 C CA . GLU A 1 105 ? 40.146 -3.325 -53.562 1.00 98.25 105 GLU A CA 1
ATOM 779 C C . GLU A 1 105 ? 39.699 -2.161 -52.668 1.00 98.25 105 GLU A C 1
ATOM 781 O O . GLU A 1 105 ? 38.886 -2.345 -51.765 1.00 98.25 105 GLU A O 1
ATOM 786 N N . LYS A 1 106 ? 40.088 -0.924 -53.006 1.00 98.38 106 LYS A N 1
ATOM 787 C CA . LYS A 1 106 ? 39.604 0.279 -52.305 1.00 98.38 106 LYS A CA 1
ATOM 788 C C . LYS A 1 106 ? 38.089 0.459 -52.396 1.00 98.38 106 LYS A C 1
ATOM 790 O O . LYS A 1 106 ? 37.480 1.075 -51.526 1.00 98.38 106 LYS A O 1
ATOM 795 N N . ALA A 1 107 ? 37.461 0.036 -53.492 1.00 98.25 107 ALA A N 1
ATOM 796 C CA . ALA A 1 107 ? 36.007 0.099 -53.632 1.00 98.25 107 ALA A CA 1
ATOM 797 C C . ALA A 1 107 ? 35.302 -0.976 -52.791 1.00 98.25 107 ALA A C 1
ATOM 799 O O . ALA A 1 107 ? 34.257 -0.683 -52.217 1.00 98.25 107 ALA A O 1
ATOM 800 N N . LEU A 1 108 ? 35.878 -2.177 -52.695 1.00 98.12 108 LEU A N 1
ATOM 801 C CA . LEU A 1 108 ? 35.374 -3.257 -51.846 1.00 98.12 108 LEU A CA 1
ATOM 802 C C . LEU A 1 108 ? 35.468 -2.886 -50.366 1.00 98.12 108 LEU A C 1
ATOM 804 O O . LEU A 1 108 ? 34.445 -2.908 -49.699 1.00 98.12 108 LEU A O 1
ATOM 808 N N . GLN A 1 109 ? 36.633 -2.428 -49.900 1.00 98.25 109 GLN A N 1
ATOM 809 C CA . GLN A 1 109 ? 36.826 -1.990 -48.510 1.00 98.25 109 GLN A CA 1
ATOM 810 C C . GLN A 1 109 ? 35.851 -0.874 -48.113 1.00 98.25 109 GLN A C 1
ATOM 812 O O . GLN A 1 109 ? 35.273 -0.895 -47.034 1.00 98.25 109 GLN A O 1
ATOM 817 N N . ARG A 1 110 ? 35.618 0.100 -49.005 1.00 98.19 110 ARG A N 1
ATOM 818 C CA . ARG A 1 110 ? 34.624 1.157 -48.756 1.00 98.19 110 ARG A CA 1
ATOM 819 C C . ARG A 1 110 ? 33.209 0.603 -48.630 1.00 98.19 110 ARG A C 1
ATOM 821 O O . ARG A 1 110 ? 32.475 1.042 -47.757 1.00 98.19 110 ARG A O 1
ATOM 828 N N . ARG A 1 111 ? 32.834 -0.346 -49.493 1.00 98.19 111 ARG A N 1
ATOM 829 C CA . ARG A 1 111 ? 31.514 -0.980 -49.442 1.00 98.19 111 ARG A CA 1
ATOM 830 C C . ARG A 1 111 ? 31.332 -1.807 -48.170 1.00 98.19 111 ARG A C 1
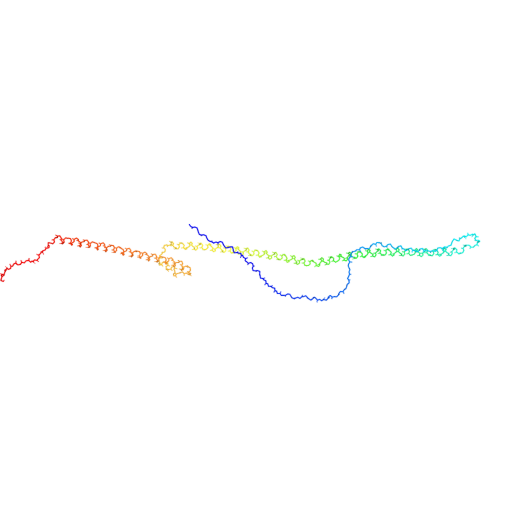ATOM 832 O O . ARG A 1 111 ? 30.253 -1.766 -47.606 1.00 98.19 111 ARG A O 1
ATOM 839 N N . GLU A 1 112 ? 32.356 -2.537 -47.744 1.00 98.25 112 GLU A N 1
ATOM 840 C CA . GLU A 1 112 ? 32.328 -3.353 -46.525 1.00 98.25 112 GLU A CA 1
ATOM 841 C C . GLU A 1 112 ? 32.027 -2.492 -45.292 1.00 98.25 112 GLU A C 1
ATOM 843 O O . GLU A 1 112 ? 31.011 -2.707 -44.641 1.00 98.25 112 GLU A O 1
ATOM 848 N N . VAL A 1 113 ? 32.795 -1.417 -45.082 1.00 98.44 113 VAL A N 1
ATOM 849 C CA . VAL A 1 113 ? 32.557 -0.456 -43.986 1.00 98.44 113 VAL A CA 1
ATOM 850 C C . VAL A 1 113 ? 31.170 0.193 -44.080 1.00 98.44 113 VAL A C 1
ATOM 852 O O . VAL A 1 113 ? 30.500 0.433 -43.078 1.00 98.44 113 VAL A O 1
ATOM 855 N N . GLU A 1 114 ? 30.716 0.504 -45.293 1.00 98.25 114 GLU A N 1
ATOM 856 C CA . GLU A 1 114 ? 29.385 1.065 -45.521 1.00 98.25 114 GLU A CA 1
ATOM 857 C C . GLU A 1 114 ? 28.240 0.091 -45.196 1.00 98.25 114 GLU A C 1
ATOM 859 O O . GLU A 1 114 ? 27.158 0.542 -44.813 1.00 98.25 114 GLU A O 1
ATOM 864 N N . GLU A 1 115 ? 28.430 -1.212 -45.397 1.00 98.00 115 GLU A N 1
ATOM 865 C CA . GLU A 1 115 ? 27.447 -2.236 -45.032 1.00 98.00 115 GLU A CA 1
ATOM 866 C C . GLU A 1 115 ? 27.449 -2.490 -43.523 1.00 98.00 115 GLU A C 1
ATOM 868 O O . GLU A 1 115 ? 26.370 -2.501 -42.930 1.00 98.00 115 GLU A O 1
ATOM 873 N N . GLU A 1 116 ? 28.624 -2.577 -42.891 1.00 98.00 116 GLU A N 1
ATOM 874 C CA . GLU A 1 116 ? 28.766 -2.682 -41.428 1.00 98.00 116 GLU A CA 1
ATOM 875 C C . GLU A 1 116 ? 28.053 -1.520 -40.724 1.00 98.00 116 GLU A C 1
ATOM 877 O O . GLU A 1 116 ? 27.198 -1.727 -39.864 1.00 98.00 116 GLU A O 1
ATOM 882 N N . LEU A 1 117 ? 28.287 -0.282 -41.175 1.00 98.12 117 LEU A N 1
ATOM 883 C CA . LEU A 1 117 ? 27.613 0.894 -40.620 1.00 98.12 117 LEU A CA 1
ATOM 884 C C . LEU A 1 117 ? 26.085 0.835 -40.802 1.00 98.12 117 LEU A C 1
ATOM 886 O O . LEU A 1 117 ? 25.325 1.279 -39.938 1.00 98.12 117 LEU A O 1
ATOM 890 N N . ARG A 1 118 ? 25.604 0.316 -41.939 1.00 98.00 118 ARG A N 1
ATOM 891 C CA . ARG A 1 118 ? 24.161 0.139 -42.179 1.00 98.00 118 ARG A CA 1
ATOM 892 C C . ARG A 1 118 ? 23.568 -0.946 -41.289 1.00 98.00 118 ARG A C 1
ATOM 894 O O . ARG A 1 118 ? 22.395 -0.839 -40.930 1.00 98.00 118 ARG A O 1
ATOM 901 N N . GLU A 1 119 ? 24.331 -1.985 -40.979 1.00 97.62 119 GLU A N 1
ATOM 902 C CA . GLU A 1 119 ? 23.934 -3.044 -40.059 1.00 97.62 119 GLU A CA 1
ATOM 903 C C . GLU A 1 119 ? 23.821 -2.522 -38.631 1.00 97.62 119 GLU A C 1
ATOM 905 O O . GLU A 1 119 ? 22.731 -2.602 -38.067 1.00 97.62 119 GLU A O 1
ATOM 910 N N . GLU A 1 120 ? 24.848 -1.844 -38.119 1.00 97.56 120 GLU A N 1
ATOM 911 C CA . GLU A 1 120 ? 24.817 -1.213 -36.793 1.00 97.56 120 GLU A CA 1
ATOM 912 C C . GLU A 1 120 ? 23.636 -0.239 -36.647 1.00 97.56 120 GLU A C 1
ATOM 914 O O . GLU A 1 120 ? 22.929 -0.234 -35.639 1.00 97.56 120 GLU A O 1
ATOM 919 N N . GLN A 1 121 ? 23.350 0.563 -37.678 1.00 97.62 121 GLN A N 1
ATOM 920 C CA . GLN A 1 121 ? 22.190 1.460 -37.669 1.00 97.62 121 GLN A CA 1
ATOM 921 C C . GLN A 1 121 ? 20.855 0.709 -37.647 1.00 97.62 121 GLN A C 1
ATOM 923 O O . GLN A 1 121 ? 19.902 1.176 -37.018 1.00 97.62 121 GLN A O 1
ATOM 928 N N . ARG A 1 122 ? 20.745 -0.421 -38.356 1.00 97.31 122 ARG A N 1
ATOM 929 C CA . ARG A 1 122 ? 19.541 -1.263 -38.331 1.00 97.31 122 ARG A CA 1
ATOM 930 C C . ARG A 1 122 ? 19.355 -1.903 -36.960 1.00 97.31 122 ARG A C 1
ATOM 932 O O . ARG A 1 122 ? 18.229 -1.914 -36.469 1.00 97.31 122 ARG A O 1
ATOM 939 N N . GLU A 1 123 ? 20.429 -2.383 -36.344 1.00 96.75 123 GLU A N 1
ATOM 940 C CA . GLU A 1 123 ? 20.405 -2.955 -34.996 1.00 96.75 123 GLU A CA 1
ATOM 941 C C . GLU A 1 123 ? 20.017 -1.913 -33.947 1.00 96.75 123 GLU A C 1
ATOM 943 O O . GLU A 1 123 ? 19.079 -2.143 -33.183 1.00 96.75 123 GLU A O 1
ATOM 948 N N . ALA A 1 124 ? 20.643 -0.732 -33.969 1.00 96.12 124 ALA A N 1
ATOM 949 C CA . ALA A 1 124 ? 20.306 0.368 -33.068 1.00 96.12 124 ALA A CA 1
ATOM 950 C C . ALA A 1 124 ? 18.815 0.734 -33.162 1.00 96.12 124 ALA A C 1
ATOM 952 O O . ALA A 1 124 ? 18.114 0.750 -32.150 1.00 96.12 124 ALA A O 1
ATOM 953 N N . ARG A 1 125 ? 18.291 0.903 -34.384 1.00 96.62 125 ARG A N 1
ATOM 954 C CA . ARG A 1 125 ? 16.858 1.153 -34.628 1.00 96.62 125 ARG A CA 1
ATOM 955 C C . ARG A 1 125 ? 15.962 0.002 -34.172 1.00 96.62 125 ARG A C 1
ATOM 957 O O . ARG A 1 125 ? 14.828 0.230 -33.752 1.00 96.62 125 ARG A O 1
ATOM 964 N N . GLY A 1 126 ? 16.448 -1.234 -34.266 1.00 96.44 126 GLY A N 1
ATOM 965 C CA . GLY A 1 126 ? 15.759 -2.418 -33.759 1.00 96.44 126 GLY A CA 1
ATOM 966 C C . GLY A 1 126 ? 15.588 -2.396 -32.238 1.00 96.44 126 GLY A C 1
ATOM 967 O O . GLY A 1 126 ? 14.569 -2.871 -31.736 1.00 96.44 126 GLY A O 1
ATOM 968 N N . LEU A 1 127 ? 16.542 -1.799 -31.517 1.00 97.44 127 LEU A N 1
ATOM 969 C CA . LEU A 1 127 ? 16.545 -1.699 -30.055 1.00 97.44 127 LEU A CA 1
ATOM 970 C C . LEU A 1 127 ? 15.840 -0.447 -29.511 1.00 97.44 127 LEU A C 1
ATOM 972 O O . LEU A 1 127 ? 15.412 -0.463 -28.358 1.00 97.44 127 LEU A O 1
ATOM 976 N N . GLU A 1 128 ? 15.641 0.595 -30.324 1.00 97.00 128 GLU A N 1
ATOM 977 C CA . GLU A 1 128 ? 14.958 1.835 -29.915 1.00 97.00 128 GLU A CA 1
ATOM 978 C C . GLU A 1 128 ? 13.557 1.581 -29.337 1.00 97.00 128 GLU A C 1
ATOM 980 O O . GLU A 1 128 ? 13.227 2.073 -28.259 1.00 97.00 128 GLU A O 1
ATOM 985 N N . ARG A 1 129 ? 12.724 0.788 -30.027 1.00 97.50 129 ARG A N 1
ATOM 986 C CA . ARG A 1 129 ? 11.346 0.524 -29.571 1.00 97.50 129 ARG A CA 1
ATOM 987 C C . ARG A 1 129 ? 11.305 -0.316 -28.288 1.00 97.50 129 ARG A C 1
ATOM 989 O O . ARG A 1 129 ? 10.610 0.098 -27.364 1.00 97.50 129 ARG A O 1
ATOM 996 N N . PRO A 1 130 ? 12.015 -1.459 -28.183 1.00 97.69 130 PRO A N 1
ATOM 997 C CA . PRO A 1 130 ? 12.089 -2.201 -26.926 1.00 97.69 130 PRO A CA 1
ATOM 998 C C . PRO A 1 130 ? 12.629 -1.374 -25.754 1.00 97.69 130 PRO A C 1
ATOM 1000 O O . PRO A 1 130 ? 12.095 -1.488 -24.654 1.00 97.69 130 PRO A O 1
ATOM 1003 N N . ALA A 1 131 ? 13.646 -0.533 -25.979 1.00 98.12 131 ALA A N 1
ATOM 1004 C CA . ALA A 1 131 ? 14.202 0.332 -24.940 1.00 98.12 131 ALA A CA 1
ATOM 1005 C C . ALA A 1 131 ? 13.173 1.361 -24.447 1.00 98.12 131 ALA A C 1
ATOM 1007 O O . ALA A 1 131 ? 12.955 1.464 -23.242 1.00 98.12 131 ALA A O 1
ATOM 1008 N N . ALA A 1 132 ? 12.474 2.042 -25.362 1.00 98.31 132 ALA A N 1
ATOM 1009 C CA . ALA A 1 132 ? 11.424 2.998 -25.009 1.00 98.31 132 ALA A CA 1
ATOM 1010 C C . ALA A 1 132 ? 10.283 2.341 -24.210 1.00 98.31 132 ALA A C 1
ATOM 1012 O O . ALA A 1 132 ? 9.876 2.852 -23.170 1.00 98.31 132 ALA A O 1
ATOM 1013 N N . VAL A 1 133 ? 9.814 1.163 -24.640 1.00 98.44 133 VAL A N 1
ATOM 1014 C CA . VAL A 1 133 ? 8.768 0.420 -23.914 1.00 98.44 133 VAL A CA 1
ATOM 1015 C C . VAL A 1 133 ? 9.242 0.010 -22.517 1.00 98.44 133 VAL A C 1
ATOM 1017 O O . VAL A 1 133 ? 8.473 0.081 -21.561 1.00 98.44 133 VAL A O 1
ATOM 1020 N N . LEU A 1 134 ? 10.502 -0.409 -22.366 1.00 98.44 134 LEU A N 1
ATOM 1021 C CA . LEU A 1 134 ? 11.059 -0.744 -21.055 1.00 98.44 134 LEU A CA 1
ATOM 1022 C C . LEU A 1 134 ? 11.088 0.478 -20.127 1.00 98.44 134 LEU A C 1
ATOM 1024 O O . LEU A 1 134 ? 10.715 0.363 -18.961 1.00 98.44 134 LEU A O 1
ATOM 1028 N N . GLU A 1 135 ? 11.497 1.641 -20.633 1.00 98.44 135 GLU A N 1
ATOM 1029 C CA . GLU A 1 135 ? 11.485 2.893 -19.871 1.00 98.44 135 GLU A CA 1
ATOM 1030 C C . GLU A 1 135 ? 10.066 3.282 -19.434 1.00 98.44 135 GLU A C 1
ATOM 1032 O O . GLU A 1 135 ? 9.860 3.605 -18.262 1.00 98.44 135 GLU A O 1
ATOM 1037 N N . GLU A 1 136 ? 9.078 3.174 -20.328 1.00 98.50 136 GLU A N 1
ATOM 1038 C CA . GLU A 1 136 ? 7.665 3.431 -20.021 1.00 98.50 136 GLU A CA 1
ATOM 1039 C C . GLU A 1 136 ? 7.126 2.482 -18.945 1.00 98.50 136 GLU A C 1
ATOM 1041 O O . GLU A 1 136 ? 6.493 2.925 -17.985 1.00 98.50 136 GLU A O 1
ATOM 1046 N N . VAL A 1 137 ? 7.409 1.179 -19.054 1.00 98.69 137 VAL A N 1
ATOM 1047 C CA . VAL A 1 137 ? 6.990 0.184 -18.056 1.00 98.69 137 VAL A CA 1
ATOM 1048 C C . VAL A 1 137 ? 7.636 0.470 -16.703 1.00 98.69 137 VAL A C 1
ATOM 1050 O O . VAL A 1 137 ? 6.960 0.410 -15.677 1.00 98.69 137 VAL A O 1
ATOM 1053 N N . LEU A 1 138 ? 8.925 0.816 -16.677 1.00 98.75 138 LEU A N 1
ATOM 1054 C CA . LEU A 1 138 ? 9.622 1.165 -15.440 1.00 98.75 138 LEU A CA 1
ATOM 1055 C C . LEU A 1 138 ? 9.069 2.450 -14.810 1.00 98.75 138 LEU A C 1
ATOM 1057 O O . LEU A 1 138 ? 8.962 2.521 -13.585 1.00 98.75 138 LEU A O 1
ATOM 1061 N N . ALA A 1 139 ? 8.712 3.452 -15.613 1.00 98.75 139 ALA A N 1
ATOM 1062 C CA . ALA A 1 139 ? 8.066 4.669 -15.129 1.00 98.75 139 ALA A CA 1
ATOM 1063 C C . ALA A 1 139 ? 6.676 4.366 -14.547 1.00 98.75 139 ALA A C 1
ATOM 1065 O O . ALA A 1 139 ? 6.422 4.674 -13.384 1.00 98.75 139 ALA A O 1
ATOM 1066 N N . ALA A 1 140 ? 5.827 3.653 -15.292 1.00 98.69 140 ALA A N 1
ATOM 1067 C CA . ALA A 1 140 ? 4.497 3.252 -14.835 1.00 98.69 140 ALA A CA 1
ATOM 1068 C C . ALA A 1 140 ? 4.550 2.399 -13.555 1.00 98.69 140 ALA A C 1
ATOM 1070 O O . ALA A 1 140 ? 3.704 2.525 -12.669 1.00 98.69 140 ALA A O 1
ATOM 1071 N N . GLN A 1 141 ? 5.568 1.547 -13.430 1.00 98.75 141 GLN A N 1
ATOM 1072 C CA . GLN A 1 141 ? 5.795 0.736 -12.243 1.00 98.75 141 GLN A CA 1
ATOM 1073 C C . GLN A 1 141 ? 6.142 1.596 -11.020 1.00 98.75 141 GLN A C 1
ATOM 1075 O O . GLN A 1 141 ? 5.580 1.376 -9.947 1.00 98.75 141 GLN A O 1
ATOM 1080 N N . LYS A 1 142 ? 7.014 2.599 -11.180 1.00 98.81 142 LYS A N 1
ATOM 1081 C CA . LYS A 1 142 ? 7.331 3.557 -10.110 1.00 98.81 142 LYS A CA 1
ATOM 1082 C C . LYS A 1 142 ? 6.095 4.339 -9.674 1.00 98.81 142 LYS A C 1
ATOM 1084 O O . LYS A 1 142 ? 5.861 4.463 -8.474 1.00 98.81 142 LYS A O 1
ATOM 1089 N N . ASP A 1 143 ? 5.285 4.802 -10.622 1.00 98.75 143 ASP A N 1
ATOM 1090 C CA . ASP A 1 143 ? 4.048 5.532 -10.326 1.00 98.75 143 ASP A CA 1
ATOM 1091 C C . ASP A 1 143 ? 3.046 4.655 -9.563 1.00 98.75 143 ASP A C 1
ATOM 1093 O O . ASP A 1 143 ? 2.442 5.090 -8.579 1.00 98.75 143 ASP A O 1
ATOM 1097 N N . ARG A 1 144 ? 2.913 3.383 -9.963 1.00 98.62 144 ARG A N 1
ATOM 1098 C CA . ARG A 1 144 ? 2.087 2.388 -9.268 1.00 98.62 144 ARG A CA 1
ATOM 1099 C C . ARG A 1 144 ? 2.561 2.158 -7.834 1.00 98.62 144 ARG A C 1
ATOM 1101 O O . ARG A 1 144 ? 1.736 2.131 -6.921 1.00 98.62 144 ARG A O 1
ATOM 1108 N N . ASP A 1 145 ? 3.865 1.981 -7.634 1.00 98.75 145 ASP A N 1
ATOM 1109 C CA . ASP A 1 145 ? 4.456 1.742 -6.314 1.00 98.75 145 ASP A CA 1
ATOM 1110 C C . ASP A 1 145 ? 4.290 2.969 -5.408 1.00 98.75 145 ASP A C 1
ATOM 1112 O O . ASP A 1 145 ? 3.903 2.835 -4.246 1.00 98.75 145 ASP A O 1
ATOM 1116 N N . GLN A 1 146 ? 4.471 4.172 -5.957 1.00 98.75 146 GLN A N 1
ATOM 1117 C CA . GLN A 1 146 ? 4.222 5.424 -5.251 1.00 98.75 146 GLN A CA 1
ATOM 1118 C C . GLN A 1 146 ? 2.752 5.563 -4.835 1.00 98.75 146 GLN A C 1
ATOM 1120 O O . GLN A 1 146 ? 2.469 5.850 -3.672 1.00 98.75 146 GLN A O 1
ATOM 1125 N N . ALA A 1 147 ? 1.809 5.313 -5.748 1.00 98.75 147 ALA A N 1
ATOM 1126 C CA . ALA A 1 147 ? 0.380 5.379 -5.451 1.00 98.75 147 ALA A CA 1
ATOM 1127 C C . ALA A 1 147 ? -0.038 4.356 -4.381 1.00 98.75 147 ALA A C 1
ATOM 1129 O O . ALA A 1 147 ? -0.847 4.664 -3.502 1.00 98.75 147 ALA A O 1
ATOM 1130 N N . LEU A 1 148 ? 0.535 3.149 -4.423 1.00 98.75 148 LEU A N 1
ATOM 1131 C CA . LEU A 1 148 ? 0.303 2.116 -3.416 1.00 98.75 148 LEU A CA 1
ATOM 1132 C C . LEU A 1 148 ? 0.819 2.560 -2.045 1.00 98.75 148 LEU A C 1
ATOM 1134 O O . LEU A 1 148 ? 0.075 2.465 -1.068 1.00 98.75 148 LEU A O 1
ATOM 1138 N N . MET A 1 149 ? 2.048 3.079 -1.970 1.00 98.69 149 MET A N 1
ATOM 1139 C CA . MET A 1 149 ? 2.614 3.598 -0.722 1.00 98.69 149 MET A CA 1
ATOM 1140 C C . MET A 1 149 ? 1.764 4.737 -0.151 1.00 98.69 149 MET A C 1
ATOM 1142 O O . MET A 1 149 ? 1.411 4.690 1.024 1.00 98.69 149 MET A O 1
ATOM 1146 N N . SER A 1 150 ? 1.362 5.712 -0.974 1.00 98.69 150 SER A N 1
ATOM 1147 C CA . SER A 1 150 ? 0.490 6.813 -0.545 1.00 98.69 150 SER A CA 1
ATOM 1148 C C . SER A 1 150 ? -0.853 6.317 -0.005 1.00 98.69 150 SER A C 1
ATOM 1150 O O . SER A 1 150 ? -1.295 6.773 1.046 1.00 98.69 150 SER A O 1
ATOM 1152 N N . ARG A 1 151 ? -1.484 5.342 -0.672 1.00 98.69 151 ARG A N 1
ATOM 1153 C CA . ARG A 1 151 ? -2.750 4.758 -0.205 1.00 98.69 151 ARG A CA 1
ATOM 1154 C C . ARG A 1 151 ? -2.589 3.998 1.111 1.00 98.69 151 ARG A C 1
ATOM 1156 O O . ARG A 1 151 ? -3.468 4.068 1.963 1.00 98.69 151 ARG A O 1
ATOM 1163 N N . LEU A 1 152 ? -1.494 3.257 1.267 1.00 98.75 152 LEU A N 1
ATOM 1164 C CA . LEU A 1 152 ? -1.209 2.521 2.495 1.00 98.75 152 LEU A CA 1
ATOM 1165 C C . LEU A 1 152 ? -0.960 3.472 3.669 1.00 98.75 152 LEU A C 1
ATOM 1167 O O . LEU A 1 152 ? -1.432 3.200 4.768 1.00 98.75 152 LEU A O 1
ATOM 1171 N N . LEU A 1 153 ? -0.244 4.575 3.450 1.00 98.69 153 LEU A N 1
ATOM 1172 C CA . LEU A 1 153 ? -0.028 5.591 4.480 1.00 98.69 153 LEU A CA 1
ATOM 1173 C C . LEU A 1 153 ? -1.350 6.222 4.919 1.00 98.69 153 LEU A C 1
ATOM 1175 O O . LEU A 1 153 ? -1.651 6.179 6.106 1.00 98.69 153 LEU A O 1
ATOM 1179 N N . LEU A 1 154 ? -2.182 6.664 3.971 1.00 98.62 154 LEU A N 1
ATOM 1180 C CA . LEU A 1 154 ? -3.492 7.240 4.282 1.00 98.62 154 LEU A CA 1
ATOM 1181 C C . LEU A 1 154 ? -4.383 6.260 5.061 1.00 98.62 154 LEU A C 1
ATOM 1183 O O . LEU A 1 154 ? -4.966 6.623 6.073 1.00 98.62 154 LEU A O 1
ATOM 1187 N N . ALA A 1 155 ? -4.436 4.990 4.648 1.00 98.62 155 ALA A N 1
ATOM 1188 C CA . ALA A 1 155 ? -5.214 3.979 5.363 1.00 98.62 155 ALA A CA 1
ATOM 1189 C C . ALA A 1 155 ? -4.700 3.731 6.795 1.00 98.62 155 ALA A C 1
ATOM 1191 O O . ALA A 1 155 ? -5.484 3.396 7.683 1.00 98.62 155 ALA A O 1
ATOM 1192 N N . ASN A 1 156 ? -3.390 3.868 7.033 1.00 98.62 156 ASN A N 1
ATOM 1193 C CA . ASN A 1 156 ? -2.840 3.789 8.385 1.00 98.62 156 ASN A CA 1
ATOM 1194 C C . ASN A 1 156 ? -3.193 5.032 9.204 1.00 98.62 156 ASN A C 1
ATOM 1196 O O . ASN A 1 156 ? -3.592 4.872 10.350 1.00 98.62 156 ASN A O 1
ATOM 1200 N N . GLU A 1 157 ? -3.102 6.228 8.624 1.00 98.56 157 GLU A N 1
ATOM 1201 C CA . GLU A 1 157 ? -3.500 7.481 9.276 1.00 98.56 157 GLU A CA 1
ATOM 1202 C C . GLU A 1 157 ? -4.979 7.439 9.688 1.00 98.56 157 GLU A C 1
ATOM 1204 O O . GLU A 1 157 ? -5.288 7.608 10.864 1.00 98.56 157 GLU A O 1
ATOM 1209 N N . GLU A 1 158 ? -5.881 7.078 8.769 1.00 98.31 158 GLU A N 1
ATOM 1210 C CA . GLU A 1 158 ? -7.319 6.936 9.044 1.00 98.31 158 GLU A CA 1
ATOM 1211 C C . GLU A 1 158 ? -7.599 5.903 10.145 1.00 98.31 158 GLU A C 1
ATOM 1213 O O . GLU A 1 158 ? -8.429 6.118 11.032 1.00 98.31 158 GLU A O 1
ATOM 1218 N N . ARG A 1 159 ? -6.894 4.765 10.120 1.00 98.50 159 ARG A N 1
ATOM 1219 C CA . ARG A 1 159 ? -7.016 3.741 11.164 1.00 98.50 159 ARG A CA 1
ATOM 1220 C C . ARG A 1 159 ? -6.530 4.269 12.511 1.00 98.50 159 ARG A C 1
ATOM 1222 O O . ARG A 1 159 ? -7.173 4.013 13.527 1.00 98.50 159 ARG A O 1
ATOM 1229 N N . ASP A 1 160 ? -5.398 4.955 12.537 1.00 98.50 160 ASP A N 1
ATOM 1230 C CA . ASP A 1 160 ? -4.794 5.451 13.769 1.00 98.50 160 ASP A CA 1
ATOM 1231 C C . ASP A 1 160 ? -5.657 6.573 14.381 1.00 98.50 160 ASP A C 1
ATOM 1233 O O . ASP A 1 160 ? -5.876 6.581 15.595 1.00 98.50 160 ASP A O 1
ATOM 1237 N N . GLU A 1 161 ? -6.256 7.435 13.552 1.00 98.38 161 GLU A N 1
ATOM 1238 C CA . GLU A 1 161 ? -7.274 8.413 13.957 1.00 98.38 161 GLU A CA 1
ATOM 1239 C C . GLU A 1 161 ? -8.535 7.737 14.509 1.00 98.38 161 GLU A C 1
ATOM 1241 O O . GLU A 1 161 ? -9.007 8.095 15.590 1.00 98.38 161 GLU A O 1
ATOM 1246 N N . ALA A 1 162 ? -9.057 6.712 13.829 1.00 98.44 162 ALA A N 1
ATOM 1247 C CA . ALA A 1 162 ? -10.224 5.965 14.298 1.00 98.44 162 ALA A CA 1
ATOM 1248 C C . ALA A 1 162 ? -9.963 5.272 15.645 1.00 98.44 162 ALA A C 1
ATOM 1250 O O . ALA A 1 162 ? -10.816 5.289 16.535 1.00 98.44 162 ALA A O 1
ATOM 1251 N N . VAL A 1 163 ? -8.771 4.696 15.831 1.00 98.44 163 VAL A N 1
ATOM 1252 C CA . VAL A 1 163 ? -8.356 4.089 17.104 1.00 98.44 163 VAL A CA 1
ATOM 1253 C C . VAL A 1 163 ? -8.242 5.145 18.201 1.00 98.44 163 VAL A C 1
ATOM 1255 O O . VAL A 1 163 ? -8.644 4.890 19.338 1.00 98.44 163 VAL A O 1
ATOM 1258 N N . LEU A 1 164 ? -7.709 6.325 17.887 1.00 98.25 164 LEU A N 1
ATOM 1259 C CA . LEU A 1 164 ? -7.613 7.431 18.833 1.00 98.25 164 LEU A CA 1
ATOM 1260 C C . LEU A 1 164 ? -9.008 7.899 19.269 1.00 98.25 164 LEU A C 1
ATOM 1262 O O . LEU A 1 164 ? -9.262 7.982 20.472 1.00 98.25 164 LEU A O 1
ATOM 1266 N N . LEU A 1 165 ? -9.925 8.121 18.325 1.00 97.94 165 LEU A N 1
ATOM 1267 C CA . LEU A 1 165 ? -11.311 8.500 18.612 1.00 97.94 165 LEU A CA 1
ATOM 1268 C C . LEU A 1 165 ? -12.037 7.429 19.435 1.00 97.94 165 LEU A C 1
ATOM 1270 O O . LEU A 1 165 ? -12.684 7.752 20.429 1.00 97.94 165 LEU A O 1
ATOM 1274 N N . ALA A 1 166 ? -11.882 6.149 19.087 1.00 97.62 166 ALA A N 1
ATOM 1275 C CA . ALA A 1 166 ? -12.479 5.047 19.841 1.00 97.62 166 ALA A CA 1
ATOM 1276 C C . ALA A 1 166 ? -11.987 5.011 21.298 1.00 97.62 166 ALA A C 1
ATOM 1278 O O . ALA A 1 166 ? -12.780 4.810 22.217 1.00 97.62 166 ALA A O 1
ATOM 1279 N N . ARG A 1 167 ? -10.690 5.259 21.530 1.00 96.94 167 ARG A N 1
ATOM 1280 C CA . ARG A 1 167 ? -10.129 5.356 22.887 1.00 96.94 167 ARG A CA 1
ATOM 1281 C C . ARG A 1 167 ? -10.685 6.552 23.655 1.00 96.94 167 ARG A C 1
ATOM 1283 O O . ARG A 1 167 ? -10.991 6.403 24.832 1.00 96.94 167 ARG A O 1
ATOM 1290 N N . GLN A 1 168 ? -10.825 7.710 23.012 1.00 96.94 168 GLN A N 1
ATOM 1291 C CA . GLN A 1 168 ? -11.400 8.901 23.645 1.00 96.94 168 GLN A CA 1
ATOM 1292 C C . GLN A 1 168 ? -12.864 8.685 24.040 1.00 96.94 168 GLN A C 1
ATOM 1294 O O . GLN A 1 168 ? -13.242 9.005 25.163 1.00 96.94 168 GLN A O 1
ATOM 1299 N N . LEU A 1 169 ? -13.671 8.094 23.155 1.00 95.12 169 LEU A N 1
ATOM 1300 C CA . LEU A 1 169 ? -15.066 7.758 23.450 1.00 95.12 169 LEU A CA 1
ATOM 1301 C C . LEU A 1 169 ? -15.178 6.733 24.579 1.00 95.12 169 LEU A C 1
ATOM 1303 O O . LEU A 1 169 ? -16.032 6.871 25.450 1.00 95.12 169 LEU A O 1
ATOM 1307 N N . HIS A 1 170 ? -14.295 5.734 24.601 1.00 93.00 170 HIS A N 1
ATOM 1308 C CA . HIS A 1 170 ? -14.260 4.764 25.688 1.00 93.00 170 HIS A CA 1
ATOM 1309 C C . HIS A 1 170 ? -13.931 5.427 27.032 1.00 93.00 170 HIS A C 1
ATOM 1311 O O . HIS A 1 170 ? -14.655 5.214 27.998 1.00 93.00 170 HIS A O 1
ATOM 1317 N N . GLN A 1 171 ? -12.914 6.292 27.081 1.00 93.25 171 GLN A N 1
ATOM 1318 C CA . GLN A 1 171 ? -12.570 7.045 28.294 1.00 93.25 171 GLN A CA 1
ATOM 1319 C C . GLN A 1 171 ? -13.710 7.965 28.752 1.00 93.25 171 GLN A C 1
ATOM 1321 O O . GLN A 1 171 ? -13.980 8.055 29.946 1.00 93.25 171 GLN A O 1
ATOM 1326 N N . ALA A 1 172 ? -14.400 8.632 27.821 1.00 89.69 172 ALA A N 1
ATOM 1327 C CA . ALA A 1 172 ? -15.567 9.451 28.142 1.00 89.69 172 ALA A CA 1
ATOM 1328 C C . ALA A 1 172 ? -16.706 8.605 28.738 1.00 89.69 172 ALA A C 1
ATOM 1330 O O . ALA A 1 172 ? -17.269 8.977 29.763 1.00 89.69 172 ALA A O 1
ATOM 1331 N N . SER A 1 173 ? -16.977 7.432 28.158 1.00 87.69 173 SER A N 1
ATOM 1332 C CA . SER A 1 173 ? -17.962 6.481 28.683 1.00 87.69 173 SER A CA 1
ATOM 1333 C C . SER A 1 173 ? -17.603 5.970 30.079 1.00 87.69 173 SER A C 1
ATOM 1335 O O . SER A 1 173 ? -18.491 5.832 30.912 1.00 87.69 173 SER A O 1
ATOM 1337 N N . GLU A 1 174 ? -16.331 5.669 30.352 1.00 86.38 174 GLU A N 1
ATOM 1338 C CA . GLU A 1 174 ? -15.910 5.238 31.691 1.00 86.38 174 GLU A CA 1
ATOM 1339 C C . GLU A 1 174 ? -16.135 6.351 32.725 1.00 86.38 174 GLU A C 1
ATOM 1341 O O . GLU A 1 174 ? -16.622 6.087 33.822 1.00 86.38 174 GLU A O 1
ATOM 1346 N N . LEU A 1 175 ? -15.835 7.608 32.374 1.00 84.00 175 LEU A N 1
ATOM 1347 C CA . LEU A 1 175 ? -16.089 8.764 33.241 1.00 84.00 175 LEU A CA 1
ATOM 1348 C C . LEU A 1 175 ? -17.585 8.962 33.535 1.00 84.00 175 LEU A C 1
ATOM 1350 O O . LEU A 1 175 ? -17.939 9.288 34.670 1.00 84.00 175 LEU A O 1
ATOM 1354 N N . GLU A 1 176 ? -18.458 8.747 32.548 1.00 82.00 176 GLU A N 1
ATOM 1355 C CA . GLU A 1 176 ? -19.915 8.779 32.736 1.00 82.00 176 GLU A CA 1
ATOM 1356 C C . GLU A 1 176 ? -20.396 7.685 33.701 1.00 82.00 176 GLU A C 1
ATOM 1358 O O . GLU A 1 176 ? -21.193 7.973 34.596 1.00 82.00 176 GLU A O 1
ATOM 1363 N N . ASP A 1 177 ? -19.872 6.461 33.583 1.00 80.75 177 ASP A N 1
ATOM 1364 C CA . ASP A 1 177 ? -20.218 5.347 34.476 1.00 80.75 177 ASP A CA 1
ATOM 1365 C C . ASP A 1 177 ? -19.778 5.620 35.927 1.00 80.75 177 ASP A C 1
ATOM 1367 O O . ASP A 1 177 ? -20.533 5.353 36.870 1.00 80.75 177 ASP A O 1
ATOM 1371 N N . PHE A 1 178 ? -18.591 6.210 36.129 1.00 72.44 178 PHE A N 1
ATOM 1372 C CA . PHE A 1 178 ? -18.146 6.653 37.458 1.00 72.44 178 PHE A CA 1
ATOM 1373 C C . PHE A 1 178 ? -19.080 7.717 38.046 1.00 72.44 178 PHE A C 1
ATOM 1375 O O . PHE A 1 178 ? -19.478 7.610 39.207 1.00 72.44 178 PHE A O 1
ATOM 1382 N N . HIS A 1 179 ? -19.469 8.717 37.250 1.00 77.94 179 HIS A N 1
ATOM 1383 C CA . HIS A 1 179 ? -20.393 9.761 37.693 1.00 77.94 179 HIS A CA 1
ATOM 1384 C C . HIS A 1 179 ? -21.775 9.194 38.051 1.00 77.94 179 HIS A C 1
ATOM 1386 O O . HIS A 1 179 ? -22.373 9.596 39.049 1.00 77.94 179 HIS A O 1
ATOM 1392 N N . LEU A 1 180 ? -22.276 8.228 37.275 1.00 81.06 180 LEU A N 1
ATOM 1393 C CA . LEU A 1 180 ? -23.554 7.573 37.543 1.00 81.06 180 LEU A CA 1
ATOM 1394 C C . LEU A 1 180 ? -23.540 6.834 38.888 1.00 81.06 180 LEU A C 1
ATOM 1396 O O . LEU A 1 180 ? -24.497 6.936 39.660 1.00 81.06 180 LEU A O 1
ATOM 1400 N N . LYS A 1 181 ? -22.449 6.123 39.189 1.00 78.31 181 LYS A N 1
ATOM 1401 C CA . LYS A 1 181 ? -22.301 5.356 40.431 1.00 78.31 181 LYS A CA 1
ATOM 1402 C C . LYS A 1 181 ? -22.234 6.239 41.683 1.00 78.31 181 LYS A C 1
ATOM 1404 O O . LYS A 1 181 ? -22.798 5.860 42.708 1.00 78.31 181 LYS A O 1
ATOM 1409 N N . ASP A 1 182 ? -21.616 7.414 41.581 1.00 76.81 182 ASP A N 1
ATOM 1410 C CA . ASP A 1 182 ? -21.561 8.408 42.665 1.00 76.81 182 ASP A CA 1
ATOM 1411 C C . ASP A 1 182 ? -22.826 9.281 42.766 1.00 76.81 182 ASP A C 1
ATOM 1413 O O . ASP A 1 182 ? -23.001 10.022 43.736 1.00 76.81 182 ASP A O 1
ATOM 1417 N N . SER A 1 183 ? -23.739 9.203 41.794 1.00 79.94 183 SER A N 1
ATOM 1418 C CA . SER A 1 183 ? -24.953 10.017 41.802 1.00 79.94 183 SER A CA 1
ATOM 1419 C C . SER A 1 183 ? -25.919 9.621 42.933 1.00 79.94 183 SER A C 1
ATOM 1421 O O . SER A 1 183 ? -26.146 8.445 43.231 1.00 79.94 183 SER A O 1
ATOM 1423 N N . HIS A 1 184 ? -26.546 10.626 43.551 1.00 80.62 184 HIS A N 1
ATOM 1424 C CA . HIS A 1 184 ? -27.550 10.473 44.614 1.00 80.62 184 HIS A CA 1
ATOM 1425 C C . HIS A 1 184 ? -28.970 10.229 44.094 1.00 80.62 184 HIS A C 1
ATOM 1427 O O . HIS A 1 184 ? -29.925 10.559 44.792 1.00 80.62 184 HIS A O 1
ATOM 1433 N N . MET A 1 185 ? -29.127 9.652 42.898 1.00 85.94 185 MET A N 1
ATOM 1434 C CA . MET A 1 185 ? -30.460 9.280 42.405 1.00 85.94 185 MET A CA 1
ATOM 1435 C C . MET A 1 185 ? -31.171 8.401 43.439 1.00 85.94 185 MET A C 1
ATOM 1437 O O . MET A 1 185 ? -30.492 7.814 44.282 1.00 85.94 185 MET A O 1
ATOM 1441 N N . ASP A 1 186 ? -32.485 8.242 43.411 1.00 88.50 186 ASP A N 1
ATOM 1442 C CA . ASP A 1 186 ? -33.166 7.236 44.241 1.00 88.50 186 ASP A CA 1
ATOM 1443 C C . ASP A 1 186 ? -33.474 5.943 43.452 1.00 88.50 186 ASP A C 1
ATOM 1445 O O . ASP A 1 186 ? -32.968 5.733 42.348 1.00 88.50 186 ASP A O 1
ATOM 1449 N N . VAL A 1 187 ? -34.171 4.985 44.072 1.00 91.81 187 VAL A N 1
ATOM 1450 C CA . VAL A 1 187 ? -34.497 3.691 43.437 1.00 91.81 187 VAL A CA 1
ATOM 1451 C C . VAL A 1 187 ? -35.576 3.854 42.365 1.00 91.81 187 VAL A C 1
ATOM 1453 O O . VAL A 1 187 ? -35.521 3.156 41.353 1.00 91.81 187 VAL A O 1
ATOM 1456 N N . ASP A 1 188 ? -36.520 4.770 42.570 1.00 93.06 188 ASP A N 1
ATOM 1457 C CA . ASP A 1 188 ? -37.649 4.996 41.668 1.00 93.06 188 ASP A CA 1
ATOM 1458 C C . ASP A 1 188 ? -37.189 5.769 40.426 1.00 93.06 188 ASP A C 1
ATOM 1460 O O . ASP A 1 188 ? -37.543 5.405 39.307 1.00 93.06 188 ASP A O 1
ATOM 1464 N N . GLU A 1 189 ? -36.310 6.757 40.602 1.00 93.56 189 GLU A N 1
ATOM 1465 C CA . GLU A 1 189 ? -35.632 7.473 39.520 1.00 93.56 189 GLU A CA 1
ATOM 1466 C C . GLU A 1 189 ? -34.799 6.521 38.652 1.00 93.56 189 GLU A C 1
ATOM 1468 O O . GLU A 1 189 ? -34.893 6.561 37.428 1.00 93.56 189 GLU A O 1
ATOM 1473 N N . LEU A 1 190 ? -34.027 5.612 39.261 1.00 92.94 190 LEU A N 1
ATOM 1474 C CA . LEU A 1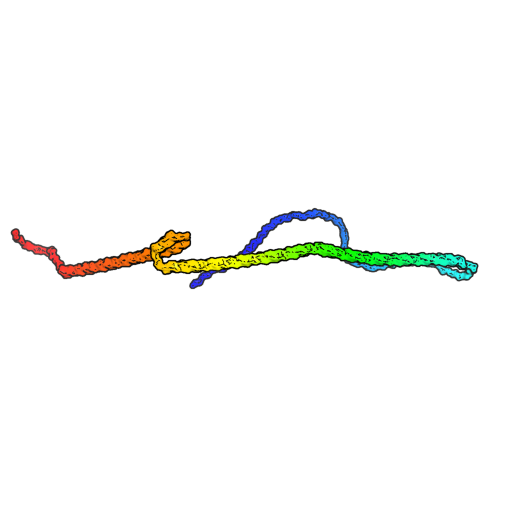 190 ? -33.272 4.599 38.514 1.00 92.94 190 LEU A CA 1
ATOM 1475 C C . LEU A 1 190 ? -34.186 3.633 37.754 1.00 92.94 190 LEU A C 1
ATOM 1477 O O . LEU A 1 190 ? -33.889 3.282 36.615 1.00 92.94 190 LEU A O 1
ATOM 1481 N N . LEU A 1 191 ? -35.290 3.198 38.368 1.00 95.00 191 LEU A N 1
ATOM 1482 C CA . LEU A 1 191 ? -36.295 2.358 37.712 1.00 95.00 191 LEU A CA 1
ATOM 1483 C C . LEU A 1 191 ? -36.925 3.071 36.516 1.00 95.00 191 LEU A C 1
ATOM 1485 O O . LEU A 1 191 ? -37.095 2.447 35.469 1.00 95.0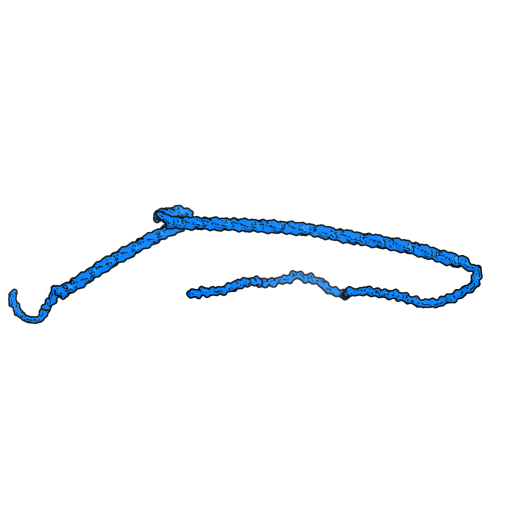0 191 LEU A O 1
ATOM 1489 N N . GLN A 1 192 ? -37.231 4.360 36.654 1.00 95.56 192 GLN A N 1
ATOM 1490 C CA . GLN A 1 192 ? -37.762 5.174 35.569 1.00 95.56 192 GLN A CA 1
ATOM 1491 C C . GLN A 1 192 ? -36.735 5.304 34.435 1.00 95.56 192 GLN A C 1
ATOM 1493 O O . GLN A 1 192 ? -37.076 5.036 33.289 1.00 95.56 192 GLN A O 1
ATOM 1498 N N . CYS A 1 193 ? -35.463 5.576 34.744 1.00 93.31 193 CYS A N 1
ATOM 1499 C CA . CYS A 1 193 ? -34.393 5.625 33.741 1.00 93.31 193 CYS A CA 1
ATOM 1500 C C . CYS A 1 193 ? -34.175 4.290 33.016 1.00 93.31 193 CYS A C 1
ATOM 1502 O O . CYS A 1 193 ? -33.890 4.293 31.826 1.00 93.31 193 CYS A O 1
ATOM 1504 N N . VAL A 1 194 ? -34.326 3.149 33.696 1.00 94.88 194 VAL A N 1
ATOM 1505 C CA . VAL A 1 194 ? -34.279 1.829 33.040 1.00 94.88 194 VAL A CA 1
ATOM 1506 C C . VAL A 1 194 ? -35.483 1.625 32.115 1.00 94.88 194 VAL A C 1
ATOM 1508 O O . VAL A 1 194 ? -35.327 1.046 31.043 1.00 94.88 194 VAL A O 1
ATOM 1511 N N . CYS A 1 195 ? -36.675 2.075 32.517 1.00 95.31 195 CYS A N 1
ATOM 1512 C CA . CYS A 1 195 ? -37.885 1.976 31.694 1.00 95.31 195 CYS A CA 1
ATOM 1513 C C . CYS A 1 195 ? -37.834 2.885 30.459 1.00 95.31 195 CYS A C 1
ATOM 1515 O O . CYS A 1 195 ? -38.341 2.497 29.409 1.00 95.31 195 CYS A O 1
ATOM 1517 N N . ASP A 1 196 ? -37.227 4.062 30.602 1.00 96.31 196 ASP A N 1
ATOM 1518 C CA . ASP A 1 196 ? -37.114 5.081 29.555 1.00 96.31 196 ASP A CA 1
ATOM 1519 C C . ASP A 1 196 ? -35.842 4.925 28.701 1.00 96.31 196 ASP A C 1
ATOM 1521 O O . ASP A 1 196 ? -35.610 5.727 27.801 1.00 96.31 196 ASP A O 1
ATOM 1525 N N . ALA A 1 197 ? -34.997 3.928 28.980 1.00 95.38 197 ALA A N 1
ATOM 1526 C CA . ALA A 1 197 ? -33.754 3.709 28.250 1.00 95.38 197 ALA A CA 1
ATOM 1527 C C . ALA A 1 197 ? -34.020 3.274 26.800 1.00 95.38 197 ALA A C 1
ATOM 1529 O O . ALA A 1 197 ? -34.716 2.288 26.540 1.00 95.38 197 ALA A O 1
ATOM 1530 N N . ASP A 1 198 ? -33.377 3.961 25.856 1.00 94.25 198 ASP A N 1
ATOM 1531 C CA . ASP A 1 198 ? -33.537 3.722 24.418 1.00 94.25 198 ASP A CA 1
ATOM 1532 C C . ASP A 1 198 ? -32.518 2.701 23.881 1.00 94.25 198 ASP A C 1
ATOM 1534 O O . ASP A 1 198 ? -32.570 2.288 22.716 1.00 94.25 198 ASP A O 1
ATOM 1538 N N . SER A 1 199 ? -31.580 2.261 24.725 1.00 93.50 199 SER A N 1
ATOM 1539 C CA . SER A 1 199 ? -30.535 1.311 24.362 1.00 93.50 199 SER A CA 1
ATOM 1540 C C . SER A 1 199 ? -30.297 0.241 25.428 1.00 93.50 199 SER A C 1
ATOM 1542 O O . SER A 1 199 ? -30.436 0.463 26.630 1.00 93.50 199 SER A O 1
ATOM 1544 N N . VAL A 1 200 ? -29.850 -0.938 24.981 1.00 93.12 200 VAL A N 1
ATOM 1545 C CA . VAL A 1 200 ? -29.452 -2.044 25.876 1.00 93.12 200 VAL A CA 1
ATOM 1546 C C . VAL A 1 200 ? -28.331 -1.607 26.822 1.00 93.12 200 VAL A C 1
ATOM 1548 O O . VAL A 1 200 ? -28.305 -2.008 27.979 1.00 93.12 200 VAL A O 1
ATOM 1551 N N . GLN A 1 201 ? -27.432 -0.749 26.345 1.00 89.75 201 GLN A N 1
ATOM 1552 C CA . GLN A 1 201 ? -26.282 -0.285 27.111 1.00 89.75 201 GLN A CA 1
ATOM 1553 C C . GLN A 1 201 ? -26.703 0.642 28.261 1.00 89.75 201 GLN A C 1
ATOM 1555 O O . GLN A 1 201 ? -26.193 0.513 29.368 1.00 89.75 201 GLN A O 1
ATOM 1560 N N . GLU A 1 202 ? -27.683 1.522 28.046 1.00 90.00 202 GLU A N 1
ATOM 1561 C CA . GLU A 1 202 ? -28.278 2.332 29.117 1.00 90.00 202 GLU A CA 1
ATOM 1562 C C . GLU A 1 202 ? -29.046 1.471 30.122 1.00 90.00 202 GLU A C 1
ATOM 1564 O O . GLU A 1 202 ? -28.871 1.645 31.329 1.00 90.00 202 GLU A O 1
ATOM 1569 N N . VAL A 1 203 ? -29.825 0.489 29.648 1.00 94.06 203 VAL A N 1
ATOM 1570 C CA . VAL A 1 203 ? -30.499 -0.488 30.521 1.00 94.06 203 VAL A CA 1
ATOM 1571 C C . VAL A 1 203 ? -29.484 -1.206 31.413 1.00 94.06 203 VAL A C 1
ATOM 1573 O O . VAL A 1 203 ? -29.712 -1.341 32.615 1.00 94.06 203 VAL A O 1
ATOM 1576 N N . GLU A 1 204 ? -28.350 -1.640 30.861 1.00 92.00 204 GLU A N 1
ATOM 1577 C CA . GLU A 1 204 ? -27.273 -2.272 31.627 1.00 92.00 204 GLU A CA 1
ATOM 1578 C C . GLU A 1 204 ? -26.636 -1.306 32.635 1.00 92.00 204 GLU A C 1
ATOM 1580 O O . GLU A 1 204 ? -26.454 -1.684 33.795 1.00 92.00 204 GLU A O 1
ATOM 1585 N N . ARG A 1 205 ? -26.339 -0.059 32.242 1.00 89.75 205 ARG A N 1
ATOM 1586 C CA . ARG A 1 205 ? -25.736 0.960 33.122 1.00 89.75 205 ARG A CA 1
ATOM 1587 C C . ARG A 1 205 ? -26.640 1.297 34.308 1.00 89.75 205 ARG A C 1
ATOM 1589 O O . ARG A 1 205 ? -26.249 1.094 35.460 1.00 89.75 205 ARG A O 1
ATOM 1596 N N . PHE A 1 206 ? -27.866 1.753 34.047 1.00 92.75 206 PHE A N 1
ATOM 1597 C CA . PHE A 1 206 ? -28.820 2.118 35.100 1.00 92.75 206 PHE A CA 1
ATOM 1598 C C . PHE A 1 206 ? -29.276 0.890 35.899 1.00 92.75 206 PHE A C 1
ATOM 1600 O O . PHE A 1 206 ? -29.373 0.941 37.129 1.00 92.75 206 P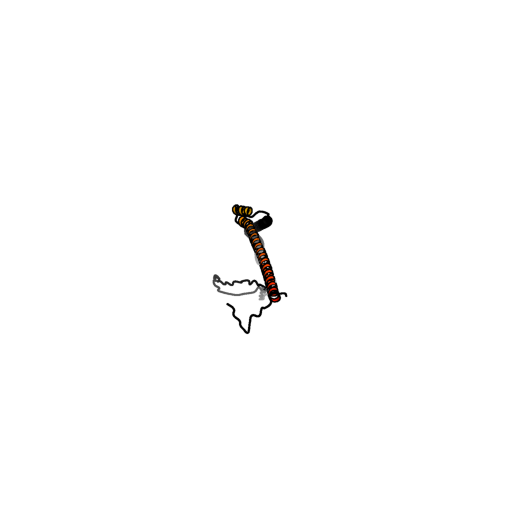HE A O 1
ATOM 1607 N N . GLY A 1 207 ? -29.479 -0.246 35.227 1.00 93.25 207 GLY A N 1
ATOM 1608 C CA . GLY A 1 207 ? -29.850 -1.510 35.857 1.00 93.25 207 GLY A CA 1
ATOM 1609 C C . GLY A 1 207 ? -28.783 -2.031 36.820 1.00 93.25 207 GLY A C 1
ATOM 1610 O O . GLY A 1 207 ? -29.121 -2.507 37.904 1.00 93.25 207 GLY A O 1
ATOM 1611 N N . SER A 1 208 ? -27.496 -1.890 36.487 1.00 92.19 208 SER A N 1
ATOM 1612 C CA . SER A 1 208 ? -26.391 -2.305 37.363 1.00 92.19 208 SER A CA 1
ATOM 1613 C C . SER A 1 208 ? -26.369 -1.513 38.671 1.00 92.19 208 SER A C 1
ATOM 1615 O O . SER A 1 208 ? -26.290 -2.107 39.750 1.00 92.19 208 SER A O 1
ATOM 1617 N N . VAL A 1 209 ? -26.517 -0.185 38.595 1.00 92.56 209 VAL A N 1
ATOM 1618 C CA . VAL A 1 209 ? -26.573 0.690 39.780 1.00 92.56 209 VAL A CA 1
ATOM 1619 C C . VAL A 1 209 ? -27.817 0.392 40.627 1.00 92.56 209 VAL A C 1
ATOM 1621 O O . VAL A 1 209 ? -27.739 0.323 41.857 1.00 92.56 209 VAL A O 1
ATOM 1624 N N . LEU A 1 210 ? -28.965 0.149 39.987 1.00 94.00 210 LEU A N 1
ATOM 1625 C CA . LEU A 1 210 ? -30.205 -0.242 40.660 1.00 94.00 210 LEU A CA 1
ATOM 1626 C C . LEU A 1 210 ? -30.047 -1.560 41.434 1.00 94.00 210 LEU A C 1
ATOM 1628 O O . LEU A 1 210 ? -30.403 -1.642 42.614 1.00 94.00 210 LEU A O 1
ATOM 1632 N N . VAL A 1 211 ? -29.484 -2.585 40.791 1.00 94.50 211 VAL A N 1
ATOM 1633 C CA . VAL A 1 211 ? -29.236 -3.892 41.410 1.00 94.50 211 VAL A CA 1
ATOM 1634 C C . VAL A 1 211 ? -28.284 -3.761 42.599 1.00 94.50 211 VAL A C 1
ATOM 1636 O O . VAL A 1 211 ? -28.571 -4.318 43.661 1.00 94.50 211 VAL A O 1
ATOM 1639 N N . GLU A 1 212 ? -27.194 -3.004 42.463 1.00 92.38 212 GLU A N 1
ATOM 1640 C CA . GLU A 1 212 ? -26.235 -2.764 43.549 1.00 92.38 212 GLU A CA 1
ATOM 1641 C C . GLU A 1 212 ? -26.913 -2.129 44.774 1.00 92.38 212 GLU A C 1
ATOM 1643 O O . GLU A 1 212 ? -26.759 -2.605 45.903 1.00 92.38 212 GLU A O 1
ATOM 1648 N N . ARG A 1 213 ? -27.751 -1.111 44.567 1.00 91.75 213 ARG A N 1
ATOM 1649 C CA . ARG A 1 213 ? -28.471 -0.438 45.659 1.00 91.75 213 ARG A CA 1
ATOM 1650 C C . ARG A 1 213 ? -29.485 -1.338 46.349 1.00 91.75 213 ARG A C 1
ATOM 1652 O O . ARG A 1 213 ? -29.574 -1.334 47.578 1.00 91.75 213 ARG A O 1
ATOM 1659 N N . LEU A 1 214 ? -30.221 -2.145 45.587 1.00 94.06 214 LEU A N 1
ATOM 1660 C CA . LEU A 1 214 ? -31.155 -3.123 46.148 1.00 94.06 214 LEU A CA 1
ATOM 1661 C C . LEU A 1 214 ? -30.427 -4.188 46.976 1.00 94.06 214 LEU A C 1
ATOM 1663 O O . LEU A 1 214 ? -30.913 -4.582 48.041 1.00 94.06 214 LEU A O 1
ATOM 1667 N N . GLN A 1 215 ? -29.253 -4.634 46.525 1.00 95.06 215 GLN A N 1
ATOM 1668 C CA . GLN A 1 215 ? -28.418 -5.567 47.280 1.00 95.06 215 GLN A CA 1
ATOM 1669 C C . GLN A 1 215 ? -27.942 -4.951 48.599 1.00 95.06 215 GLN A C 1
ATOM 1671 O O . GLN A 1 215 ? -28.124 -5.575 49.647 1.00 95.06 215 GLN A O 1
ATOM 1676 N N . LEU A 1 216 ? -27.427 -3.717 48.577 1.00 93.44 216 LEU A N 1
ATOM 1677 C CA . LEU A 1 216 ? -27.006 -2.997 49.784 1.00 93.44 216 LEU A CA 1
ATOM 1678 C C . LEU A 1 216 ? -28.166 -2.793 50.768 1.00 93.44 216 LEU A C 1
ATOM 1680 O O . LEU A 1 216 ? -28.019 -3.046 51.965 1.00 93.44 216 LEU A O 1
ATOM 1684 N N . ALA A 1 217 ? -29.345 -2.399 50.279 1.00 94.38 217 ALA A N 1
ATOM 1685 C CA . ALA A 1 217 ? -30.536 -2.238 51.110 1.00 94.38 217 ALA A CA 1
ATOM 1686 C C . ALA A 1 217 ? -30.977 -3.569 51.745 1.00 94.38 217 ALA A C 1
ATOM 1688 O O . ALA A 1 217 ? -31.283 -3.630 52.941 1.00 94.38 217 ALA A O 1
ATOM 1689 N N . ARG A 1 218 ? -30.966 -4.659 50.966 1.00 97.00 218 ARG A N 1
ATOM 1690 C CA . ARG A 1 218 ? -31.273 -6.007 51.461 1.00 97.00 218 ARG A CA 1
ATOM 1691 C C . ARG A 1 218 ? -30.271 -6.452 52.520 1.00 97.00 218 ARG A C 1
ATOM 1693 O O . ARG A 1 218 ? -30.687 -7.015 53.530 1.00 97.00 218 ARG A O 1
ATOM 1700 N N . GLN A 1 219 ? -28.984 -6.203 52.298 1.00 97.44 219 GLN A N 1
ATOM 1701 C CA . GLN A 1 219 ? -27.930 -6.552 53.242 1.00 97.44 219 GLN A CA 1
ATOM 1702 C C . GLN A 1 219 ? -28.084 -5.782 54.549 1.00 97.44 219 GLN A C 1
ATOM 1704 O O . GLN A 1 219 ? -28.166 -6.407 55.601 1.00 97.44 219 GLN A O 1
ATOM 1709 N N . ARG A 1 220 ? -28.283 -4.460 54.485 1.00 97.25 220 ARG A N 1
ATOM 1710 C CA . ARG A 1 220 ? -28.543 -3.638 55.672 1.00 97.25 220 ARG A CA 1
ATOM 1711 C C . ARG A 1 220 ? -29.730 -4.156 56.480 1.00 97.25 220 ARG A C 1
ATOM 1713 O O . ARG A 1 220 ? -29.658 -4.220 57.702 1.00 97.25 220 ARG A O 1
ATOM 1720 N N . ARG A 1 221 ? -30.826 -4.534 55.816 1.00 97.88 221 ARG A N 1
ATOM 1721 C CA . ARG A 1 221 ? -31.988 -5.116 56.500 1.00 97.88 221 ARG A CA 1
ATOM 1722 C C . ARG A 1 221 ? -31.627 -6.423 57.206 1.00 97.88 221 ARG A C 1
ATOM 1724 O O . ARG A 1 221 ? -32.003 -6.599 58.357 1.00 97.88 221 ARG A O 1
ATOM 1731 N N . ASN A 1 222 ? -30.898 -7.315 56.537 1.00 98.06 222 ASN A N 1
ATOM 1732 C CA . ASN A 1 222 ? -30.451 -8.568 57.144 1.00 98.06 222 ASN A CA 1
ATOM 1733 C C . ASN A 1 222 ? -29.546 -8.312 58.360 1.00 98.06 222 ASN A C 1
ATOM 1735 O O . ASN A 1 222 ? -29.708 -8.979 59.379 1.00 98.06 222 ASN A O 1
ATOM 1739 N N . ASP A 1 223 ? -28.644 -7.332 58.271 1.00 98.19 223 ASP A N 1
ATOM 1740 C CA . ASP A 1 223 ? -27.744 -6.949 59.362 1.00 98.19 223 ASP A CA 1
ATOM 1741 C C . ASP A 1 223 ? -28.524 -6.407 60.565 1.00 98.19 223 ASP A C 1
ATOM 1743 O O . ASP A 1 223 ? -28.263 -6.811 61.698 1.00 98.19 223 ASP A O 1
ATOM 1747 N N . ILE A 1 224 ? -29.528 -5.553 60.327 1.00 97.88 224 ILE A N 1
ATOM 1748 C CA . ILE A 1 224 ? -30.433 -5.055 61.374 1.00 97.88 224 ILE A CA 1
ATOM 1749 C C . ILE A 1 224 ? -31.170 -6.223 62.028 1.00 97.88 224 ILE A C 1
ATOM 1751 O O . ILE A 1 224 ? -31.116 -6.368 63.244 1.00 97.88 224 ILE A O 1
ATOM 1755 N N . THR A 1 225 ? -31.793 -7.106 61.243 1.00 98.19 225 THR A N 1
ATOM 1756 C CA . THR A 1 225 ? -32.516 -8.266 61.784 1.00 98.19 225 THR A CA 1
ATOM 1757 C C . THR A 1 225 ? -31.597 -9.193 62.584 1.00 98.19 225 THR A C 1
ATOM 1759 O O . THR A 1 225 ? -31.999 -9.721 63.621 1.00 98.19 225 THR A O 1
ATOM 1762 N N . ALA A 1 226 ? -30.350 -9.385 62.149 1.00 98.38 226 ALA A N 1
ATOM 1763 C CA . ALA A 1 226 ? -29.369 -10.166 62.895 1.00 98.38 226 ALA A CA 1
ATOM 1764 C C . ALA A 1 226 ? -28.999 -9.496 64.230 1.00 98.38 226 ALA A C 1
ATOM 1766 O O . ALA A 1 226 ? -28.894 -10.181 65.249 1.00 98.38 226 ALA A O 1
ATOM 1767 N N . GLN A 1 227 ? -28.834 -8.170 64.243 1.00 98.06 227 GLN A N 1
ATOM 1768 C CA . GLN A 1 227 ? -28.575 -7.398 65.462 1.00 98.06 227 GLN A CA 1
ATOM 1769 C C . GLN A 1 227 ? -29.768 -7.417 66.423 1.00 98.06 227 GLN A C 1
ATOM 1771 O O . GLN A 1 227 ? -29.574 -7.626 67.617 1.00 98.06 227 GLN A O 1
ATOM 1776 N N . GLU A 1 228 ? -30.990 -7.268 65.917 1.00 97.81 228 GLU A N 1
ATOM 1777 C CA . GLU A 1 228 ? -32.219 -7.370 66.710 1.00 97.81 228 GLU A CA 1
ATOM 1778 C C . GLU A 1 228 ? -32.363 -8.765 67.326 1.00 97.81 228 GLU A C 1
ATOM 1780 O O . GLU A 1 228 ? -32.570 -8.892 68.530 1.00 97.81 228 GLU A O 1
ATOM 1785 N N . MET A 1 229 ? -32.170 -9.826 66.533 1.00 98.06 229 MET A N 1
ATOM 1786 C CA . MET A 1 229 ? -32.198 -11.204 67.029 1.00 98.06 229 MET A CA 1
ATOM 1787 C C . MET A 1 229 ? -31.139 -11.430 68.110 1.00 98.06 229 MET A C 1
ATOM 1789 O O . MET A 1 229 ? -31.417 -12.051 69.135 1.00 98.06 229 MET A O 1
ATOM 1793 N N . LYS A 1 230 ? -29.928 -10.900 67.909 1.00 98.12 230 LYS A N 1
ATOM 1794 C CA . LYS A 1 230 ? -28.855 -10.957 68.903 1.00 98.12 230 LYS A CA 1
ATOM 1795 C C . LYS A 1 230 ? -29.261 -10.262 70.205 1.00 98.12 230 LYS A C 1
ATOM 1797 O O . LYS A 1 230 ? -29.125 -10.869 71.261 1.00 98.12 230 LYS A O 1
ATOM 1802 N N . ALA A 1 231 ? -29.808 -9.050 70.128 1.00 98.25 231 ALA A N 1
ATOM 1803 C CA . ALA A 1 231 ? -30.261 -8.304 71.300 1.00 98.25 231 ALA A CA 1
ATOM 1804 C C . ALA A 1 231 ? -31.368 -9.051 72.067 1.00 98.25 231 ALA A C 1
ATOM 1806 O O . ALA A 1 231 ? -31.298 -9.174 73.288 1.00 98.25 231 ALA A O 1
ATOM 1807 N N . VAL A 1 232 ? -32.345 -9.628 71.357 1.00 97.94 232 VAL A N 1
ATOM 1808 C CA . VAL A 1 232 ? -33.424 -10.426 71.968 1.00 97.94 232 VAL A CA 1
ATOM 1809 C C . VAL A 1 232 ? -32.876 -11.686 72.645 1.00 97.94 232 VAL A C 1
ATOM 1811 O O . VAL A 1 232 ? -33.311 -12.041 73.742 1.00 97.94 232 VAL A O 1
ATOM 1814 N N . MET A 1 233 ? -31.912 -12.371 72.021 1.00 97.44 233 MET A N 1
ATOM 1815 C CA . MET A 1 233 ? -31.262 -13.535 72.633 1.00 97.44 233 MET A CA 1
ATOM 1816 C C . MET A 1 233 ? -30.507 -13.154 73.909 1.00 97.44 233 MET A C 1
ATOM 1818 O O . MET A 1 233 ? -30.640 -13.848 74.915 1.00 97.44 233 MET A O 1
ATOM 1822 N N . GLU A 1 234 ? -29.769 -12.045 73.895 1.00 97.38 234 GLU A N 1
ATOM 1823 C CA . GLU A 1 234 ? -29.038 -11.547 75.064 1.00 97.38 234 GLU A CA 1
ATOM 1824 C C . GLU A 1 234 ? -29.989 -11.161 76.211 1.00 97.38 234 GLU A C 1
ATOM 1826 O O . GLU A 1 234 ? -29.745 -11.528 77.362 1.00 97.38 234 GLU A O 1
ATOM 1831 N N . GLU A 1 235 ? -31.111 -10.497 75.917 1.00 97.44 235 GLU A N 1
ATOM 1832 C CA . GLU A 1 235 ? -32.130 -10.148 76.918 1.00 97.44 235 GLU A CA 1
ATOM 1833 C C . GLU A 1 235 ? -32.793 -11.394 77.531 1.00 97.44 235 GLU A C 1
ATOM 1835 O O . GLU A 1 235 ? -32.985 -11.480 78.755 1.00 97.44 235 GLU A O 1
ATOM 1840 N N . ARG A 1 236 ? -33.104 -12.395 76.697 1.00 97.31 236 ARG A N 1
ATOM 1841 C CA . ARG A 1 236 ? -33.624 -13.692 77.148 1.00 97.31 236 ARG A CA 1
ATOM 1842 C C . ARG A 1 236 ? -32.620 -14.381 78.068 1.00 97.31 236 ARG A C 1
ATOM 1844 O O . ARG A 1 236 ? -33.003 -14.816 79.153 1.00 97.31 236 ARG A O 1
ATOM 1851 N N . ASP A 1 237 ? -31.361 -14.483 77.656 1.00 97.25 237 ASP A N 1
ATOM 1852 C CA . ASP A 1 237 ? -30.318 -15.184 78.412 1.00 97.25 237 ASP A CA 1
ATOM 1853 C C . ASP A 1 237 ? -30.045 -14.491 79.749 1.00 97.25 237 ASP A C 1
ATOM 1855 O O . ASP A 1 237 ? -29.944 -15.153 80.786 1.00 97.25 237 ASP A O 1
ATOM 1859 N N . PHE A 1 238 ? -30.040 -13.156 79.760 1.00 97.38 238 PHE A N 1
ATOM 1860 C CA . PHE A 1 238 ? -29.964 -12.363 80.984 1.00 97.38 238 PHE A CA 1
ATOM 1861 C C . PHE A 1 238 ? -31.142 -12.647 81.930 1.00 97.38 238 PHE A C 1
ATOM 1863 O O . PHE A 1 238 ? -30.953 -12.869 83.130 1.00 97.38 238 PHE A O 1
ATOM 1870 N N . SER A 1 239 ? -32.364 -12.691 81.397 1.00 95.75 239 SER A N 1
ATOM 1871 C CA . SER A 1 239 ? -33.571 -12.975 82.182 1.00 95.75 239 SER A CA 1
ATOM 1872 C C . SER A 1 239 ? -33.569 -14.395 82.756 1.00 95.75 239 SER A C 1
ATOM 1874 O O . SER A 1 239 ? -33.871 -14.586 83.937 1.00 95.75 239 SER A O 1
ATOM 1876 N N . VAL A 1 240 ? -33.168 -15.390 81.959 1.00 96.19 240 VAL A N 1
ATOM 1877 C CA . VAL A 1 240 ? -33.018 -16.788 82.394 1.00 96.19 240 VAL A CA 1
ATOM 1878 C C . VAL A 1 240 ? -31.953 -16.911 83.484 1.00 96.19 240 VAL A C 1
ATOM 1880 O O . VAL A 1 240 ? -32.191 -17.575 84.496 1.00 96.19 240 VAL A O 1
ATOM 1883 N N . ALA A 1 241 ? -30.809 -16.238 83.335 1.00 95.50 241 ALA A N 1
ATOM 1884 C CA . ALA A 1 241 ? -29.764 -16.209 84.355 1.00 95.50 241 ALA A CA 1
ATOM 1885 C C . ALA A 1 241 ? -30.273 -15.596 85.671 1.00 95.50 241 ALA A C 1
ATOM 1887 O O . ALA A 1 241 ? -30.031 -16.147 86.747 1.00 95.50 241 ALA A O 1
ATOM 1888 N N . LYS A 1 242 ? -31.049 -14.506 85.597 1.00 95.12 242 LYS A N 1
ATOM 1889 C CA . LYS A 1 242 ? -31.663 -13.863 86.768 1.00 95.12 242 LYS A CA 1
ATOM 1890 C C . LYS A 1 242 ? -32.650 -14.788 87.487 1.00 95.12 242 LYS A C 1
ATOM 1892 O O . LYS A 1 242 ? -32.593 -14.896 88.711 1.00 95.12 242 LYS A O 1
ATOM 1897 N N . VAL A 1 243 ? -33.533 -15.469 86.752 1.00 93.19 243 VAL A N 1
ATOM 1898 C CA . VAL A 1 243 ? -34.484 -16.441 87.327 1.00 93.19 243 VAL A CA 1
ATOM 1899 C C . VAL A 1 243 ? -33.748 -17.627 87.950 1.00 93.19 243 VAL A C 1
ATOM 1901 O O . VAL A 1 243 ? -34.090 -18.048 89.054 1.00 93.19 243 VAL A O 1
ATOM 1904 N N . SER A 1 244 ? -32.702 -18.123 87.290 1.00 93.06 244 SER A N 1
ATOM 1905 C CA . SER A 1 244 ? -31.866 -19.210 87.810 1.00 93.06 244 SER A CA 1
ATOM 1906 C C . SER A 1 244 ? -31.197 -18.817 89.131 1.00 93.06 244 SER A C 1
ATOM 1908 O O . SER A 1 244 ? -31.257 -19.576 90.097 1.00 93.06 244 SER A O 1
ATOM 1910 N N . LEU A 1 245 ? -30.636 -17.604 89.214 1.00 93.19 245 LEU A N 1
ATOM 1911 C CA . LEU A 1 245 ? -30.038 -17.077 90.443 1.00 93.19 245 LEU A CA 1
ATOM 1912 C C . LEU A 1 245 ? -31.070 -16.970 91.572 1.00 93.19 245 LEU A C 1
ATOM 1914 O O . LEU A 1 245 ? -30.823 -17.441 92.680 1.00 93.19 245 LEU A O 1
ATOM 1918 N N . LEU A 1 246 ? -32.245 -16.401 91.283 1.00 91.94 246 LEU A N 1
ATOM 1919 C CA . LEU A 1 246 ? -33.343 -16.299 92.246 1.00 91.94 246 LEU A CA 1
ATOM 1920 C C . LEU A 1 246 ? -33.774 -17.680 92.754 1.00 91.94 246 LEU A C 1
ATOM 1922 O O . LEU A 1 246 ? -33.924 -17.854 93.960 1.00 91.94 246 LEU A O 1
ATOM 1926 N N . SER A 1 247 ? -33.916 -18.666 91.863 1.00 91.56 247 SER A N 1
ATOM 1927 C CA . SER A 1 247 ? -34.268 -20.043 92.225 1.00 91.56 247 SER A CA 1
ATOM 1928 C C . SER A 1 247 ? -33.248 -20.667 93.180 1.00 91.56 247 SER A C 1
ATOM 1930 O O . SER A 1 247 ? -33.642 -21.285 94.167 1.00 91.56 247 SER A O 1
ATOM 1932 N N . VAL A 1 248 ? -31.948 -20.493 92.917 1.00 91.81 248 VAL A N 1
ATOM 1933 C CA . VAL A 1 248 ? -30.879 -20.992 93.798 1.00 91.81 248 VAL A CA 1
ATOM 1934 C C . VAL A 1 248 ? -30.911 -20.281 95.155 1.00 91.81 248 VAL A C 1
ATOM 1936 O O . VAL A 1 248 ? -30.825 -20.931 96.196 1.00 91.81 248 VAL A O 1
ATOM 1939 N N . CYS A 1 249 ? -31.095 -18.958 95.180 1.00 87.06 249 CYS A N 1
ATOM 1940 C CA . CYS A 1 249 ? -31.233 -18.208 96.431 1.00 87.06 249 CYS A CA 1
ATOM 1941 C C . CYS A 1 249 ? -32.446 -18.675 97.251 1.00 87.06 249 CYS A C 1
ATOM 1943 O O . CYS A 1 249 ? -32.324 -18.865 98.460 1.00 87.06 249 CYS A O 1
ATOM 1945 N N . LEU A 1 250 ? -33.594 -18.907 96.605 1.00 86.12 250 LEU A N 1
ATOM 1946 C CA . LEU A 1 250 ? -34.802 -19.444 97.236 1.00 86.12 250 LEU A CA 1
ATOM 1947 C C . LEU A 1 250 ? -34.582 -20.861 97.774 1.00 86.12 250 LEU A C 1
ATOM 1949 O O . LEU A 1 250 ? -34.973 -21.126 98.906 1.00 86.12 250 LEU A O 1
ATOM 1953 N N . SER A 1 251 ? -33.925 -21.761 97.032 1.00 84.75 251 SER A N 1
ATOM 1954 C CA . SER A 1 251 ? -33.650 -23.116 97.530 1.00 84.75 251 SER A CA 1
ATOM 1955 C C . SER A 1 251 ? -32.728 -23.106 98.749 1.00 84.75 251 SER A C 1
ATOM 1957 O O . SER A 1 251 ? -32.966 -23.847 99.700 1.00 84.75 251 SER A O 1
ATOM 1959 N N . VAL A 1 252 ? -31.707 -22.238 98.757 1.00 85.25 252 VAL A N 1
ATOM 1960 C CA . VAL A 1 252 ? -30.836 -22.046 99.927 1.00 85.25 252 VAL A CA 1
ATOM 1961 C C . VAL A 1 252 ? -31.641 -21.479 101.095 1.00 85.25 252 VAL A C 1
ATOM 1963 O O . VAL A 1 252 ? -31.543 -21.993 102.205 1.00 85.25 252 VAL A O 1
ATOM 1966 N N . TYR A 1 253 ? -32.484 -20.474 100.852 1.00 82.06 253 TYR A N 1
ATOM 1967 C CA . TYR A 1 253 ? -33.317 -19.873 101.890 1.00 82.06 253 TYR A CA 1
ATOM 1968 C C . TYR A 1 253 ? -34.301 -20.882 102.494 1.00 82.06 253 TYR A C 1
ATOM 1970 O O . TYR A 1 253 ? -34.362 -21.010 103.710 1.00 82.06 253 TYR A O 1
ATOM 1978 N N . LEU A 1 254 ? -35.019 -21.664 101.679 1.00 81.06 254 LEU A N 1
ATOM 1979 C CA . LEU A 1 254 ? -35.904 -22.720 102.179 1.00 81.06 254 LEU A CA 1
ATOM 1980 C C . LEU A 1 254 ? -35.121 -23.809 102.929 1.00 81.06 254 LEU A C 1
ATOM 1982 O O . LEU A 1 254 ? -35.576 -24.249 103.978 1.00 81.06 254 LEU A O 1
ATOM 1986 N N . SER A 1 255 ? -33.939 -24.210 102.451 1.00 77.62 255 SER A N 1
ATOM 1987 C CA . SER A 1 255 ? -33.110 -25.218 103.128 1.00 77.62 255 SER A CA 1
ATOM 1988 C C . SER A 1 255 ? -32.536 -24.744 104.468 1.00 77.62 255 SER A C 1
ATOM 1990 O O . SER A 1 255 ? -32.250 -25.579 105.322 1.00 77.62 255 SER A O 1
ATOM 1992 N N . VAL A 1 256 ? -32.321 -23.437 104.647 1.00 76.81 256 VAL A N 1
ATOM 1993 C CA . VAL A 1 256 ? -31.798 -22.853 105.894 1.00 76.81 256 VAL A CA 1
ATOM 1994 C C . VAL A 1 256 ? -32.932 -22.450 106.844 1.00 76.81 256 VAL A C 1
ATOM 1996 O O . VAL A 1 256 ? -32.771 -22.544 108.059 1.00 76.81 256 VAL A O 1
ATOM 1999 N N . CYS A 1 257 ? -34.077 -22.006 106.316 1.00 66.94 257 CYS A N 1
ATOM 2000 C CA . CYS A 1 257 ? -35.149 -21.390 107.101 1.00 66.94 257 CYS A CA 1
ATOM 2001 C C . CYS A 1 257 ? -36.378 -22.282 107.349 1.00 66.94 257 CYS A C 1
ATOM 2003 O O . CYS A 1 257 ? -37.164 -21.941 108.232 1.00 66.94 257 CYS A O 1
ATOM 2005 N N . LEU A 1 258 ? -36.570 -23.405 106.643 1.00 57.44 258 LEU A N 1
ATOM 2006 C CA . LEU A 1 258 ? -37.575 -24.407 107.031 1.00 57.44 258 LEU A CA 1
ATOM 2007 C C . LEU A 1 258 ? -36.909 -25.504 107.875 1.00 57.44 258 LEU A C 1
ATOM 2009 O O . LEU A 1 258 ? -36.132 -26.293 107.335 1.00 57.44 258 LEU A O 1
ATOM 2013 N N . PRO A 1 259 ? -37.200 -25.599 109.186 1.00 57.84 259 PRO A N 1
ATOM 2014 C CA . PRO A 1 259 ? -36.730 -26.720 109.982 1.00 57.84 259 PRO A CA 1
ATOM 2015 C C . PRO A 1 259 ? -37.374 -28.005 109.450 1.00 57.84 259 PRO A C 1
ATOM 2017 O O . PRO A 1 259 ? -38.595 -28.100 109.327 1.00 57.84 259 PRO A O 1
ATOM 2020 N N . VAL A 1 260 ? -36.546 -29.001 109.134 1.00 54.19 260 VAL A N 1
ATOM 2021 C CA . VAL A 1 260 ? -36.987 -30.372 108.860 1.00 54.19 260 VAL A CA 1
ATOM 2022 C C . VAL A 1 260 ? -37.753 -30.862 110.092 1.00 54.19 260 VAL A C 1
ATOM 2024 O O . VAL A 1 260 ? -37.142 -31.167 111.112 1.00 54.19 260 VAL A O 1
ATOM 2027 N N . CYS A 1 261 ? -39.087 -30.903 110.035 1.00 48.81 261 CYS A N 1
ATOM 2028 C CA . CYS A 1 261 ? -39.901 -31.548 111.065 1.00 48.81 261 CYS A CA 1
ATOM 2029 C C . CYS A 1 261 ? -39.739 -33.073 110.941 1.00 48.81 261 CYS A C 1
ATOM 2031 O O . CYS A 1 261 ? -40.159 -33.630 109.923 1.00 48.81 261 CYS A O 1
ATOM 2033 N N . PRO A 1 262 ? -39.183 -33.784 111.941 1.00 50.03 262 PRO A N 1
ATOM 2034 C CA . PRO A 1 262 ? -39.206 -35.237 111.934 1.00 50.03 262 PRO A CA 1
ATOM 2035 C C . PRO A 1 262 ? -40.597 -35.702 112.391 1.00 50.03 262 PRO A C 1
ATOM 2037 O O . PRO A 1 262 ? -40.968 -35.519 113.548 1.00 50.03 262 PRO A O 1
ATOM 2040 N N . TYR A 1 263 ? -41.386 -36.289 111.486 1.00 41.94 263 TYR A N 1
ATOM 2041 C CA . TYR A 1 263 ? -42.639 -36.962 111.841 1.00 41.94 263 TYR A CA 1
ATOM 2042 C C . TYR A 1 263 ? -42.383 -38.459 112.114 1.00 41.94 263 TYR A C 1
ATOM 2044 O O . TYR A 1 263 ? -42.124 -39.230 111.196 1.00 41.94 263 TYR A O 1
ATOM 2052 N N . ASN A 1 264 ? -42.503 -38.810 113.400 1.00 46.59 264 ASN A N 1
ATOM 2053 C CA . ASN A 1 264 ? -42.937 -40.068 114.034 1.00 46.59 264 ASN A CA 1
ATOM 2054 C C . ASN A 1 264 ? -42.232 -41.427 113.818 1.00 46.59 264 ASN A C 1
ATOM 2056 O O . ASN A 1 264 ? -42.339 -42.055 112.771 1.00 46.59 264 ASN A O 1
ATOM 2060 N N . GLN A 1 265 ? -41.748 -41.962 114.950 1.00 42.69 265 GLN A N 1
ATOM 2061 C CA . GLN A 1 265 ? -41.854 -43.344 115.474 1.00 42.69 265 GLN A CA 1
ATOM 2062 C C . GLN A 1 265 ? -41.435 -43.216 116.964 1.00 42.69 265 GLN A C 1
ATOM 2064 O O . GLN A 1 265 ? -40.344 -42.722 117.210 1.00 42.69 265 GLN A O 1
ATOM 2069 N N . THR A 1 266 ? -42.222 -43.445 118.026 1.00 44.38 266 THR A N 1
ATOM 2070 C CA . THR A 1 266 ? -43.132 -44.548 118.399 1.00 44.38 266 THR A CA 1
ATOM 2071 C C . THR A 1 266 ? -43.931 -44.194 119.681 1.00 44.38 266 THR A C 1
ATOM 2073 O O . THR A 1 266 ? -43.314 -43.642 120.586 1.00 44.38 266 THR A O 1
ATOM 2076 N N . GLY A 1 267 ? -45.218 -44.599 119.758 1.00 43.03 267 GLY A N 1
ATOM 2077 C CA . GLY A 1 267 ? -46.035 -44.994 120.947 1.00 43.03 267 GLY A CA 1
ATOM 2078 C C . GLY A 1 267 ? -46.212 -44.013 122.131 1.00 43.03 267 GLY A C 1
ATOM 2079 O O . GLY A 1 267 ? -45.256 -43.403 122.575 1.00 43.03 267 GLY A O 1
ATOM 2080 N N . ASP A 1 268 ? -47.367 -43.820 122.776 1.00 39.66 268 ASP A N 1
ATOM 2081 C CA . ASP A 1 268 ? -48.650 -44.531 122.787 1.00 39.66 268 ASP A CA 1
ATOM 2082 C C . ASP A 1 268 ? -49.765 -43.647 123.404 1.00 39.66 268 ASP A C 1
ATOM 2084 O O . ASP A 1 268 ? -49.511 -42.847 124.300 1.00 39.66 268 ASP A O 1
ATOM 2088 N N . ALA A 1 269 ? -50.992 -43.870 122.910 1.00 47.22 269 ALA A N 1
ATOM 2089 C CA . ALA A 1 269 ? -52.328 -43.791 123.534 1.00 47.22 269 ALA A CA 1
ATOM 2090 C C . ALA A 1 269 ? -52.739 -42.624 124.475 1.00 47.22 269 ALA A C 1
ATOM 2092 O O . ALA A 1 269 ? -52.276 -42.538 125.605 1.00 47.22 269 ALA A O 1
ATOM 2093 N N . LEU A 1 270 ? -53.812 -41.890 124.120 1.00 44.62 270 LEU A N 1
ATOM 2094 C CA . LEU A 1 270 ? -55.154 -42.113 124.703 1.00 44.62 270 LEU A CA 1
ATOM 2095 C C . LEU A 1 270 ? -56.275 -41.299 124.014 1.00 44.62 270 LEU A C 1
ATOM 2097 O O . LEU A 1 270 ? -56.107 -40.151 123.618 1.00 44.62 270 LEU A O 1
ATOM 2101 N N . VAL A 1 271 ? -57.429 -41.956 123.937 1.00 44.88 271 VAL A N 1
ATOM 2102 C CA . VAL A 1 271 ? -58.770 -41.567 123.467 1.00 44.88 271 VAL A CA 1
ATOM 2103 C C . VAL A 1 271 ? -59.442 -40.538 124.382 1.00 44.88 271 VAL A C 1
ATOM 2105 O O . VAL A 1 271 ? -59.396 -40.756 125.587 1.00 44.88 271 VAL A O 1
ATOM 2108 N N . VAL A 1 272 ? -60.191 -39.558 123.839 1.00 44.59 272 VAL A N 1
ATOM 2109 C CA . VAL A 1 272 ? -61.443 -39.038 124.446 1.00 44.59 272 VAL A CA 1
ATOM 2110 C C . VAL A 1 272 ? -62.418 -38.518 123.364 1.00 44.59 272 VAL A C 1
ATOM 2112 O O . VAL A 1 272 ? -62.123 -37.518 122.717 1.00 44.59 272 VAL A O 1
ATOM 2115 N N . LEU A 1 273 ? -63.566 -39.214 123.282 1.00 44.03 273 LEU A N 1
ATOM 2116 C CA . LEU A 1 273 ? -64.925 -38.873 122.792 1.00 44.03 273 LEU A CA 1
ATOM 2117 C C . LEU A 1 273 ? -65.141 -38.405 121.342 1.00 44.03 273 LEU A C 1
ATOM 2119 O O . LEU A 1 273 ? -64.864 -37.232 121.020 1.00 44.03 273 LEU A O 1
#

Secondary structure (DSSP, 8-state):
------------------------------------------------------------------S--HHHHHHHHHHHHHHHHHHHHHHHHHHHHHHHHHHHHHHHHHHHHHHHHHHHHHHHHHHHHHHHHHHHHHHHHHHHHHHHHHHHHHHHHHHHHHHHHHHHHHHHHHHHHHHHHH----HHHHHHHHHS-SSHHHHHHHHHHHHHHHHHHHHHHHHHHHHHHHHHHHHHHHHHHHHHHHHHHHHHHHHHHS---------------

Radius of gyration: 72.83 Å; chains: 1; bounding box: 153×56×221 Å